Protein AF-A0A800JA80-F1 (afdb_monomer)

Radius of gyration: 41.08 Å; Cα contacts (8 Å, |Δi|>4): 68; chains: 1; bounding box: 81×47×140 Å

Secondary structure (DSSP, 8-state):
--TT--HHHHHHHHHHHHHHHHHHHHHHHHHHT-S--SGGG-HHHHHHHHHHHHHHHHHHHHHHHHHHHHHHHHHHHHHHHHHHHHHHHHHHHHHHHT-TTT--HHHHHHHHHHHHHHHHHHHHHHHH-EETTEESSSSTTS------STT-------TT-PPPPTT-------S--PPP-PPPSS---HHHHHT----------

Mean predicted aligned error: 16.44 Å

Structure (mmCIF, N/CA/C/O backbone):
data_AF-A0A800JA80-F1
#
_entry.id   AF-A0A800JA80-F1
#
loop_
_atom_site.group_PDB
_atom_site.id
_atom_site.type_symbol
_atom_site.label_atom_id
_atom_site.label_alt_id
_atom_site.label_comp_id
_atom_site.label_asym_id
_atom_site.label_entity_id
_atom_site.label_seq_id
_atom_site.pdbx_PDB_ins_code
_atom_site.Cartn_x
_atom_site.Cartn_y
_atom_site.Cartn_z
_atom_site.occupancy
_atom_site.B_iso_or_equiv
_atom_site.auth_seq_id
_atom_site.auth_comp_id
_atom_site.auth_asym_id
_atom_site.auth_atom_id
_atom_site.pdbx_PDB_model_num
ATOM 1 N N . MET A 1 1 ? -50.223 -6.040 71.485 1.00 51.78 1 MET A N 1
ATOM 2 C CA . MET A 1 1 ? -48.919 -6.408 70.883 1.00 51.78 1 MET A CA 1
ATOM 3 C C . MET A 1 1 ? -48.976 -7.856 70.408 1.00 51.78 1 MET A C 1
ATOM 5 O O . MET A 1 1 ? -49.364 -8.709 71.194 1.00 51.78 1 MET A O 1
ATOM 9 N N . ARG A 1 2 ? -48.677 -8.148 69.132 1.00 50.53 2 ARG A N 1
ATOM 10 C CA . ARG A 1 2 ? -48.695 -9.522 68.588 1.00 50.53 2 ARG A CA 1
ATOM 11 C C . ARG A 1 2 ? -47.284 -10.114 68.670 1.00 50.53 2 ARG A C 1
ATOM 13 O O . ARG A 1 2 ? -46.396 -9.669 67.959 1.00 50.53 2 ARG A O 1
ATOM 20 N N . ILE A 1 3 ? -47.103 -11.131 69.511 1.00 61.56 3 ILE A N 1
ATOM 21 C CA . ILE A 1 3 ? -45.815 -11.805 69.788 1.00 61.56 3 ILE A CA 1
ATOM 22 C C . ILE A 1 3 ? -45.312 -12.631 68.580 1.00 61.56 3 ILE A C 1
ATOM 24 O O . ILE A 1 3 ? -44.137 -12.959 68.489 1.00 61.56 3 ILE A O 1
ATOM 28 N N . ARG A 1 4 ? -46.183 -12.933 67.606 1.00 70.19 4 ARG A N 1
ATOM 29 C CA . ARG A 1 4 ? -45.869 -13.816 66.467 1.00 70.19 4 ARG A CA 1
ATOM 30 C C . ARG A 1 4 ? -45.180 -13.138 65.277 1.00 70.19 4 ARG A C 1
ATOM 32 O O . ARG A 1 4 ? -44.642 -13.841 64.434 1.00 70.19 4 ARG A O 1
ATOM 39 N N . SER A 1 5 ? -45.203 -11.807 65.173 1.00 78.19 5 SER A N 1
ATOM 40 C CA . SER A 1 5 ? -44.507 -11.098 64.091 1.00 78.19 5 SER A CA 1
ATOM 41 C C . SER A 1 5 ? -43.842 -9.836 64.617 1.00 78.19 5 SER A C 1
ATOM 43 O O . SER A 1 5 ? -44.520 -8.901 65.049 1.00 78.19 5 SER A O 1
ATOM 45 N N . ASN A 1 6 ? -42.518 -9.789 64.536 1.00 83.81 6 ASN A N 1
ATOM 46 C CA . ASN A 1 6 ? -41.754 -8.605 64.884 1.00 83.81 6 ASN A CA 1
ATOM 47 C C . ASN A 1 6 ? -41.603 -7.705 63.644 1.00 83.81 6 ASN A C 1
ATOM 49 O O . ASN A 1 6 ? -40.686 -7.871 62.841 1.00 83.81 6 ASN A O 1
ATOM 53 N N . ALA A 1 7 ? -42.539 -6.770 63.467 1.00 85.19 7 ALA A N 1
ATOM 54 C CA . ALA A 1 7 ? -42.565 -5.880 62.307 1.00 85.19 7 ALA A CA 1
ATOM 55 C C . ALA A 1 7 ? -41.354 -4.929 62.246 1.00 85.19 7 ALA A C 1
ATOM 57 O O . ALA A 1 7 ? -40.872 -4.638 61.152 1.00 85.19 7 ALA A O 1
ATOM 58 N N . THR A 1 8 ? -40.822 -4.484 63.392 1.00 87.50 8 THR A N 1
ATOM 59 C CA . THR A 1 8 ? -39.608 -3.654 63.441 1.00 87.50 8 THR A CA 1
ATOM 60 C C . THR A 1 8 ? -38.379 -4.449 63.018 1.00 87.50 8 THR A C 1
ATOM 62 O O . THR A 1 8 ? -37.618 -3.962 62.190 1.00 87.50 8 THR A O 1
ATOM 65 N N . SER A 1 9 ? -38.232 -5.696 63.479 1.00 88.00 9 SER A N 1
ATOM 66 C CA . SER A 1 9 ? -37.154 -6.590 63.026 1.00 88.00 9 SER A CA 1
ATOM 67 C C . SER A 1 9 ? -37.254 -6.942 61.538 1.00 88.00 9 SER A C 1
ATOM 69 O O . SER A 1 9 ? -36.236 -7.057 60.862 1.00 88.00 9 SER A O 1
ATOM 71 N N . LEU A 1 10 ? -38.467 -7.103 61.002 1.00 89.88 10 LEU A N 1
ATOM 72 C CA . LEU A 1 10 ?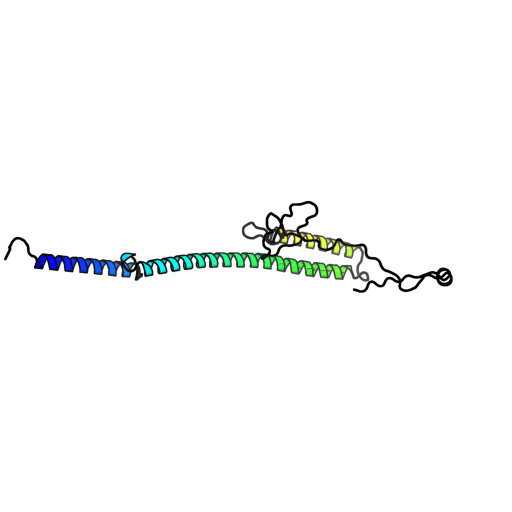 -38.653 -7.353 59.573 1.00 89.88 10 LEU A CA 1
ATOM 73 C C . LEU A 1 10 ? -38.298 -6.112 58.737 1.00 89.88 10 LEU A C 1
ATOM 75 O O . LEU A 1 10 ? -37.751 -6.235 57.643 1.00 89.88 10 LEU A O 1
ATOM 79 N N . ASN A 1 11 ? -38.582 -4.914 59.253 1.00 91.50 11 ASN A N 1
ATOM 80 C CA . ASN A 1 11 ? -38.212 -3.665 58.598 1.00 91.50 11 ASN A CA 1
ATOM 81 C C . ASN A 1 11 ? -36.691 -3.440 58.614 1.00 91.50 11 ASN A C 1
ATOM 83 O O . ASN A 1 11 ? -36.102 -3.132 57.578 1.00 91.50 11 ASN A O 1
ATOM 87 N N . THR A 1 12 ? -36.028 -3.671 59.753 1.00 92.00 12 THR A N 1
ATOM 88 C CA . THR A 1 12 ? -34.561 -3.580 59.835 1.00 92.00 12 THR A CA 1
ATOM 89 C C . THR A 1 12 ? -33.879 -4.593 58.918 1.00 92.00 12 THR A C 1
ATOM 91 O O . THR A 1 12 ? -32.906 -4.236 58.256 1.00 92.00 12 THR A O 1
ATOM 94 N N . LEU A 1 13 ? -34.424 -5.810 58.789 1.00 93.12 13 LEU A N 1
ATOM 95 C CA . LEU A 1 13 ? -33.932 -6.808 57.835 1.00 93.12 13 LEU A CA 1
ATOM 96 C C . LEU A 1 13 ? -34.035 -6.321 56.381 1.00 93.12 13 LEU A C 1
ATOM 98 O O . LEU A 1 13 ? -33.064 -6.432 55.639 1.00 93.12 13 LEU A O 1
ATOM 102 N N . ARG A 1 14 ? -35.166 -5.725 55.972 1.00 93.19 14 ARG A N 1
ATOM 103 C CA . ARG A 1 14 ? -35.319 -5.149 54.619 1.00 93.19 14 ARG A CA 1
ATOM 104 C C . ARG A 1 14 ? -34.324 -4.018 54.354 1.00 93.19 14 ARG A C 1
ATOM 106 O O . ARG A 1 14 ? -33.739 -3.964 53.275 1.00 93.19 14 ARG A O 1
ATOM 113 N N . HIS A 1 15 ? -34.114 -3.125 55.323 1.00 93.31 15 HIS A N 1
ATOM 114 C CA . HIS A 1 15 ? -33.127 -2.049 55.196 1.00 93.31 15 HIS A CA 1
ATOM 115 C C . HIS A 1 15 ? -31.694 -2.589 55.102 1.00 93.31 15 HIS A C 1
ATOM 117 O O . HIS A 1 15 ? -30.916 -2.110 54.278 1.00 93.31 15 HIS A O 1
ATOM 123 N N . SER A 1 16 ? -31.357 -3.609 55.897 1.00 95.12 16 SER A N 1
ATOM 124 C CA . SER A 1 16 ? -30.058 -4.283 55.836 1.00 95.12 16 SER A CA 1
ATOM 125 C C . SER A 1 16 ? -29.831 -4.957 54.480 1.00 95.12 16 SER A C 1
ATOM 127 O O . SER A 1 16 ? -28.773 -4.770 53.881 1.00 95.12 16 SER A O 1
ATOM 129 N N . ASP A 1 17 ? -30.839 -5.651 53.945 1.00 95.62 17 ASP A N 1
ATOM 130 C CA . ASP A 1 17 ? -30.755 -6.304 52.635 1.00 95.62 17 ASP A CA 1
ATOM 131 C C . ASP A 1 17 ? -30.582 -5.285 51.491 1.00 95.62 17 ASP A C 1
ATOM 133 O O . ASP A 1 17 ? -29.759 -5.475 50.595 1.00 95.62 17 ASP A O 1
ATOM 137 N N . ASN A 1 18 ? -31.277 -4.143 51.554 1.00 93.56 18 ASN A N 1
ATOM 138 C CA . ASN A 1 18 ? -31.083 -3.041 50.605 1.00 93.56 18 ASN A CA 1
ATOM 139 C C . ASN A 1 18 ? -29.673 -2.432 50.697 1.00 93.56 18 ASN A C 1
ATOM 141 O O . ASN A 1 18 ? -29.034 -2.205 49.669 1.00 93.56 18 ASN A O 1
ATOM 145 N N . ASN A 1 19 ? -29.147 -2.223 51.909 1.00 94.31 19 ASN A N 1
ATOM 146 C CA . ASN A 1 19 ? -27.774 -1.749 52.096 1.00 94.31 19 ASN A CA 1
ATOM 147 C C . ASN A 1 19 ? -26.747 -2.746 51.549 1.00 94.31 19 ASN A C 1
ATOM 149 O O . ASN A 1 19 ? -25.806 -2.345 50.866 1.00 94.31 19 ASN A O 1
ATOM 153 N N . LEU A 1 20 ? -26.945 -4.044 51.786 1.00 94.38 20 LEU A N 1
ATOM 154 C CA . LEU A 1 20 ? -26.063 -5.087 51.273 1.00 94.38 20 LEU A CA 1
ATOM 155 C C . LEU A 1 20 ? -26.059 -5.124 49.737 1.00 94.38 20 LEU A C 1
ATOM 157 O O . LEU A 1 20 ? -24.996 -5.276 49.132 1.00 94.38 20 LEU A O 1
ATOM 161 N N . LYS A 1 21 ? -27.218 -4.935 49.092 1.00 91.31 21 LYS A N 1
ATOM 162 C CA . LYS A 1 21 ? -27.318 -4.805 47.625 1.00 91.31 21 LYS A CA 1
ATOM 163 C C . LYS A 1 21 ? -26.545 -3.590 47.105 1.00 91.31 21 LYS A C 1
ATOM 165 O O . LYS A 1 21 ? -25.797 -3.726 46.138 1.00 91.31 21 LYS A O 1
ATOM 170 N N . ASN A 1 22 ? -26.657 -2.442 47.773 1.00 89.19 22 ASN A N 1
ATOM 171 C CA . ASN A 1 22 ? -25.926 -1.229 47.399 1.00 89.19 22 ASN A CA 1
ATOM 172 C C . ASN A 1 22 ? -24.407 -1.406 47.540 1.00 89.19 22 ASN A C 1
ATOM 174 O O . ASN A 1 22 ? -23.662 -1.063 46.625 1.00 89.19 22 ASN A O 1
ATOM 178 N N . VAL A 1 23 ? -23.941 -2.003 48.644 1.00 92.81 23 VAL A N 1
ATOM 179 C CA . VAL A 1 23 ? -22.514 -2.303 48.858 1.00 92.81 23 VAL A CA 1
ATOM 180 C C . VAL A 1 23 ? -21.985 -3.247 47.779 1.00 92.81 23 VAL A C 1
ATOM 182 O O . VAL A 1 23 ? -20.935 -2.981 47.198 1.00 92.81 23 VAL A O 1
ATOM 185 N N . ARG A 1 24 ? -22.727 -4.312 47.450 1.00 91.00 24 ARG A N 1
ATOM 186 C CA . ARG A 1 24 ? -22.357 -5.239 46.367 1.00 91.00 24 ARG A CA 1
ATOM 187 C C . ARG A 1 24 ? -22.247 -4.532 45.014 1.00 91.00 24 ARG A C 1
ATOM 189 O O . ARG A 1 24 ? -21.272 -4.758 44.305 1.00 91.00 24 ARG A O 1
ATOM 196 N N . SER A 1 25 ? -23.187 -3.642 44.682 1.00 87.62 25 SER A N 1
ATOM 197 C CA . SER A 1 25 ? -23.128 -2.835 43.452 1.00 87.62 25 SER A CA 1
ATOM 198 C C . SER A 1 25 ? -21.892 -1.927 43.419 1.00 87.62 25 SER A C 1
ATOM 200 O O . SER A 1 25 ? -21.182 -1.887 42.414 1.00 87.62 25 SER A O 1
ATOM 202 N N . SER A 1 26 ? -21.577 -1.248 44.526 1.00 89.00 26 SER A N 1
ATOM 203 C CA . SER A 1 26 ? -20.381 -0.401 44.629 1.00 89.00 26 SER A CA 1
ATOM 204 C C . SER A 1 26 ? -19.086 -1.200 44.478 1.00 89.00 26 SER A C 1
ATOM 206 O O . SER A 1 26 ? -18.190 -0.766 43.760 1.00 89.00 26 SER A O 1
ATOM 208 N N . ILE A 1 27 ? -19.000 -2.390 45.084 1.00 91.94 27 ILE A N 1
ATOM 209 C CA . ILE A 1 27 ? -17.852 -3.295 44.913 1.00 91.94 27 ILE A CA 1
ATOM 210 C C . ILE A 1 27 ? -17.731 -3.737 43.450 1.00 91.94 27 ILE A C 1
ATOM 212 O O . ILE A 1 27 ? -16.637 -3.729 42.896 1.00 91.94 27 ILE A O 1
ATOM 216 N N . GLN A 1 28 ? -18.843 -4.062 42.790 1.00 88.25 28 GLN A N 1
ATOM 217 C CA . GLN A 1 28 ? -18.852 -4.458 41.381 1.00 88.25 28 GLN A CA 1
ATOM 218 C C . GLN A 1 28 ? -18.385 -3.317 40.451 1.00 88.25 28 GLN A C 1
ATOM 220 O O . GLN A 1 28 ? -17.624 -3.542 39.506 1.00 88.25 28 GLN A O 1
ATOM 225 N N . LYS A 1 29 ? -18.799 -2.075 40.723 1.00 88.75 29 LYS A N 1
ATOM 226 C CA . LYS A 1 29 ? -18.344 -0.881 39.987 1.00 88.75 29 LYS A CA 1
ATOM 227 C C . LYS A 1 29 ? -16.865 -0.593 40.237 1.00 88.75 29 LYS A C 1
ATOM 229 O O . LYS A 1 29 ? -16.134 -0.347 39.285 1.00 88.75 29 LYS A O 1
ATOM 234 N N . LEU A 1 30 ? -16.405 -0.715 41.483 1.00 90.50 30 LEU A N 1
ATOM 235 C CA . LEU A 1 30 ? -14.993 -0.554 41.834 1.00 90.50 30 LEU A CA 1
ATOM 236 C C . LEU A 1 30 ? -14.118 -1.620 41.158 1.00 90.50 30 LEU A C 1
ATOM 238 O O . LEU A 1 30 ? -13.101 -1.289 40.563 1.00 90.50 30 LEU A O 1
ATOM 242 N N . SER A 1 31 ? -14.549 -2.883 41.185 1.00 91.88 31 SER A N 1
ATOM 243 C CA . SER A 1 31 ? -13.816 -4.000 40.581 1.00 91.88 31 SER A CA 1
ATOM 244 C C . SER A 1 31 ? -13.780 -3.941 39.054 1.00 91.88 31 SER A C 1
ATOM 246 O O . SER A 1 31 ? -12.825 -4.427 38.459 1.00 91.88 31 SER A O 1
ATOM 248 N N . SER A 1 32 ? -14.813 -3.386 38.415 1.00 87.69 32 SER A N 1
ATOM 249 C CA . SER A 1 32 ? -14.849 -3.216 36.955 1.00 87.69 32 SER A CA 1
ATOM 250 C C . SER A 1 32 ? -14.221 -1.903 36.484 1.00 87.69 32 SER A C 1
ATOM 252 O O . SER A 1 32 ? -13.988 -1.742 35.290 1.00 87.69 32 SER A O 1
ATOM 254 N N . GLY A 1 33 ? -14.001 -0.941 37.386 1.00 88.56 33 GLY A N 1
ATOM 255 C CA . GLY A 1 33 ? -13.572 0.418 37.044 1.00 88.56 33 GLY A CA 1
ATOM 256 C C . GLY A 1 33 ? -14.603 1.214 36.233 1.00 88.56 33 GLY A C 1
ATOM 257 O O . GLY A 1 33 ? -14.301 2.307 35.759 1.00 88.56 33 GLY A O 1
ATOM 258 N N . THR A 1 34 ? -15.821 0.692 36.053 1.00 83.38 34 THR A N 1
ATOM 259 C CA . THR A 1 34 ? -16.862 1.318 35.230 1.00 83.38 34 THR A CA 1
ATOM 260 C C . THR A 1 34 ? -18.025 1.788 36.091 1.00 83.38 34 THR A C 1
ATOM 262 O O . THR A 1 34 ? -18.518 1.078 36.967 1.00 83.38 34 THR A O 1
ATOM 265 N N . LYS A 1 35 ? -18.488 3.015 35.836 1.00 80.44 35 LYS A N 1
ATOM 266 C CA . LYS A 1 35 ? -19.617 3.612 36.565 1.00 80.44 35 LYS A CA 1
ATOM 267 C C . LYS A 1 35 ? -20.955 2.931 36.238 1.00 80.44 35 LYS A C 1
ATOM 269 O O . LYS A 1 35 ? -21.838 2.898 37.092 1.00 80.44 35 LYS A O 1
ATOM 274 N N . ILE A 1 36 ? -21.098 2.410 35.017 1.00 79.44 36 ILE A N 1
ATOM 275 C CA . ILE A 1 36 ? -22.314 1.780 34.489 1.00 79.44 36 ILE A CA 1
ATOM 276 C C . ILE A 1 36 ? -21.960 0.337 34.135 1.00 79.44 36 ILE A C 1
ATOM 278 O O . ILE A 1 36 ? -21.192 0.112 33.203 1.00 79.44 36 ILE A O 1
ATOM 282 N N . ASN A 1 37 ? -22.502 -0.621 34.887 1.00 73.75 37 ASN A N 1
ATOM 283 C CA . ASN A 1 37 ? -22.238 -2.050 34.674 1.00 73.75 37 ASN A CA 1
ATOM 284 C C . ASN A 1 37 ? -23.522 -2.813 34.300 1.00 73.75 37 ASN A C 1
ATOM 286 O O . ASN A 1 37 ? -23.482 -3.782 33.551 1.00 73.75 37 ASN A O 1
ATOM 290 N N . SER A 1 38 ? -24.686 -2.343 34.757 1.00 75.94 38 SER A N 1
ATOM 291 C CA . SER A 1 38 ? -25.981 -2.949 34.439 1.00 75.94 38 SER A CA 1
ATOM 292 C C . SER A 1 38 ? -26.895 -1.984 33.687 1.00 75.94 38 SER A C 1
ATOM 294 O O . SER A 1 38 ? -26.882 -0.779 33.938 1.00 75.94 38 SER A O 1
ATOM 296 N N . ALA A 1 39 ? -27.769 -2.520 32.829 1.00 71.38 39 ALA A N 1
ATOM 297 C CA . ALA A 1 39 ? -28.865 -1.764 32.217 1.00 71.38 39 ALA A CA 1
ATOM 298 C C . ALA A 1 39 ? -29.805 -1.135 33.265 1.00 71.38 39 ALA A C 1
ATOM 300 O O . ALA A 1 39 ? -30.472 -0.146 32.971 1.00 71.38 39 ALA A O 1
ATOM 301 N N . ALA A 1 40 ? -29.814 -1.664 34.495 1.00 74.62 40 ALA A N 1
ATOM 302 C CA . ALA A 1 40 ? -30.559 -1.110 35.623 1.00 74.62 40 ALA A CA 1
ATOM 303 C C . ALA A 1 40 ? -29.966 0.202 36.180 1.00 74.62 40 ALA A C 1
ATOM 305 O O . ALA A 1 40 ? -30.698 0.966 36.799 1.00 74.62 40 ALA A O 1
ATOM 306 N N . ASP A 1 41 ? -28.674 0.488 35.955 1.00 74.56 41 ASP A N 1
ATOM 307 C CA . ASP A 1 41 ? -28.025 1.730 36.416 1.00 74.56 41 ASP A CA 1
ATOM 308 C C . ASP A 1 41 ? -28.385 2.946 35.534 1.00 74.56 41 ASP A C 1
ATOM 310 O O . ASP A 1 41 ? -28.226 4.090 35.957 1.00 74.56 41 ASP A O 1
ATOM 314 N N . GLY A 1 42 ? -28.851 2.709 34.301 1.00 78.81 42 GLY A N 1
ATOM 315 C CA . GLY A 1 42 ? -29.189 3.753 33.333 1.00 78.81 42 GLY A CA 1
ATOM 316 C C . GLY A 1 42 ? -29.186 3.224 31.894 1.00 78.81 42 GLY A C 1
ATOM 317 O O . GLY A 1 42 ? -28.138 3.262 31.246 1.00 78.81 42 GLY A O 1
ATOM 318 N N . PRO A 1 43 ? -30.329 2.762 31.352 1.00 79.88 43 PRO A N 1
ATOM 319 C CA . PRO A 1 43 ? -30.368 2.091 30.051 1.00 79.88 43 PRO A CA 1
ATOM 320 C C . PRO A 1 43 ? -29.929 3.008 28.899 1.00 79.88 43 PRO A C 1
ATOM 322 O O . PRO A 1 43 ? -29.177 2.577 28.030 1.00 79.88 43 PRO A O 1
ATOM 325 N N . ALA A 1 44 ? -30.299 4.293 28.925 1.00 84.25 44 ALA A N 1
ATOM 326 C CA . ALA A 1 44 ? -29.876 5.262 27.908 1.00 84.25 44 ALA A CA 1
ATOM 327 C C . ALA A 1 44 ? -28.353 5.504 27.916 1.00 84.25 44 ALA A C 1
ATOM 329 O O . ALA A 1 44 ? -27.720 5.542 26.861 1.00 84.25 44 ALA A O 1
ATOM 330 N N . SER A 1 45 ? -27.749 5.626 29.102 1.00 85.25 45 SER A N 1
ATOM 331 C CA . SER A 1 45 ? -26.304 5.836 29.247 1.00 85.25 45 SER A CA 1
ATOM 332 C C . SER A 1 45 ? -25.497 4.582 28.901 1.00 85.25 45 SER A C 1
ATOM 334 O O . SER A 1 45 ? -24.404 4.700 28.345 1.00 85.25 45 SER A O 1
ATOM 336 N N . LEU A 1 46 ? -26.041 3.388 29.167 1.00 86.31 46 LEU A N 1
ATOM 337 C CA . LEU A 1 46 ? -25.459 2.129 28.703 1.00 86.31 46 LEU A CA 1
ATOM 338 C C . LEU A 1 46 ? -25.489 2.037 27.171 1.00 86.31 46 LEU A C 1
ATOM 340 O O . LEU A 1 46 ? -24.451 1.788 26.568 1.00 86.31 46 LEU A O 1
ATOM 344 N 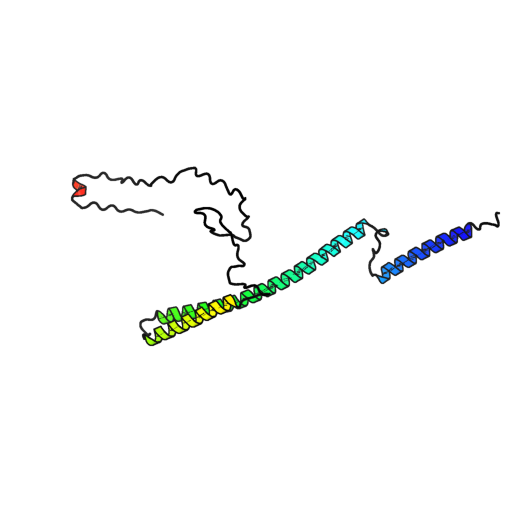N . ILE A 1 47 ? -26.630 2.319 26.532 1.00 87.44 47 ILE A N 1
ATOM 345 C CA . ILE A 1 47 ? -26.759 2.298 25.063 1.00 87.44 47 ILE A CA 1
ATOM 346 C C . ILE A 1 47 ? -25.775 3.276 24.406 1.00 87.44 47 ILE A C 1
ATOM 348 O O . ILE A 1 47 ? -25.089 2.912 23.452 1.00 87.44 47 ILE A O 1
ATOM 352 N N . ALA A 1 48 ? -25.667 4.503 24.926 1.00 86.88 48 ALA A N 1
ATOM 353 C CA . ALA A 1 48 ? -24.702 5.480 24.424 1.00 86.88 48 ALA A CA 1
ATOM 354 C C . ALA A 1 48 ? -23.252 4.984 24.576 1.00 86.88 48 ALA A C 1
ATOM 356 O O . ALA A 1 48 ? -22.462 5.102 23.640 1.00 86.88 48 ALA A O 1
ATOM 357 N N . SER A 1 49 ? -22.914 4.383 25.722 1.00 88.38 49 SER A N 1
ATOM 358 C CA . SER A 1 49 ? -21.574 3.839 25.980 1.00 88.38 49 SER A CA 1
ATOM 359 C C . SER A 1 49 ? -21.236 2.672 25.049 1.00 88.38 49 SER A C 1
ATOM 361 O O . SER A 1 49 ? -20.135 2.632 24.510 1.00 88.38 49 SER A O 1
ATOM 363 N N . GLU A 1 50 ? -22.175 1.759 24.797 1.00 89.19 50 GLU A N 1
ATOM 364 C CA . GLU A 1 50 ? -21.972 0.648 23.859 1.00 89.19 50 GLU A CA 1
ATOM 365 C C . GLU A 1 50 ? -21.873 1.126 22.407 1.00 89.19 50 GLU A C 1
ATOM 367 O O . GLU A 1 50 ? -21.026 0.644 21.654 1.00 89.19 50 GLU A O 1
ATOM 372 N N . ARG A 1 51 ? -22.645 2.150 22.018 1.00 91.44 51 ARG A N 1
ATOM 373 C CA . ARG A 1 51 ? -22.487 2.798 20.707 1.00 91.44 51 ARG A CA 1
ATOM 374 C C . ARG A 1 51 ? -21.088 3.397 20.550 1.00 91.44 51 ARG A C 1
ATOM 376 O O . ARG A 1 51 ? -20.463 3.200 19.511 1.00 91.44 51 ARG A O 1
ATOM 383 N N . LEU A 1 52 ? -20.583 4.090 21.572 1.00 93.38 52 LEU A N 1
ATOM 384 C CA . LEU A 1 52 ? -19.223 4.638 21.567 1.00 93.38 52 LEU A CA 1
ATOM 385 C C . LEU A 1 52 ? -18.161 3.532 21.556 1.00 93.38 52 LEU A C 1
ATOM 387 O O . LEU A 1 52 ? -17.194 3.646 20.810 1.00 93.38 52 LEU A O 1
ATOM 391 N N . ARG A 1 53 ? -18.337 2.434 22.306 1.00 91.38 53 ARG A N 1
ATOM 392 C CA . ARG A 1 53 ? -17.434 1.270 22.225 1.00 91.38 53 ARG A CA 1
ATOM 393 C C . ARG A 1 53 ? -17.400 0.680 20.819 1.00 91.38 53 ARG A C 1
ATOM 395 O O . ARG A 1 53 ? -16.314 0.406 20.317 1.00 91.38 53 ARG A O 1
ATOM 402 N N . GLY A 1 54 ? -18.559 0.535 20.176 1.00 94.00 54 GLY A N 1
ATOM 403 C CA . GLY A 1 54 ? -18.660 0.085 18.788 1.00 94.00 54 GLY A CA 1
ATOM 404 C C . GLY A 1 54 ? -17.933 1.023 17.823 1.00 94.00 54 GLY A C 1
ATOM 405 O O . GLY A 1 54 ? -17.159 0.565 16.987 1.00 94.00 54 GLY A O 1
ATOM 406 N N . GLN A 1 55 ? -18.101 2.339 17.988 1.00 94.19 55 GLN A N 1
ATOM 407 C CA . GLN A 1 55 ? -17.365 3.335 17.203 1.00 94.19 55 GLN A CA 1
ATOM 408 C C . GLN A 1 55 ? -15.853 3.255 17.434 1.00 94.19 55 GLN A C 1
ATOM 410 O O . GLN A 1 55 ? -15.100 3.266 16.469 1.00 94.19 55 GLN A O 1
ATOM 415 N N . ILE A 1 56 ? -15.395 3.120 18.681 1.00 94.06 56 ILE A N 1
ATOM 416 C CA . ILE A 1 56 ? -13.968 2.972 19.006 1.00 94.06 56 ILE A CA 1
ATOM 417 C C . ILE A 1 56 ? -13.398 1.700 18.371 1.00 94.06 56 ILE A C 1
ATOM 419 O O . ILE A 1 56 ? -12.303 1.736 17.815 1.00 94.06 56 ILE A O 1
ATOM 423 N N . ALA A 1 57 ? -14.125 0.582 18.427 1.00 94.69 57 ALA A N 1
ATOM 424 C CA . ALA A 1 57 ? -13.711 -0.657 17.774 1.00 94.69 57 ALA A CA 1
ATOM 425 C C . ALA A 1 57 ? -13.613 -0.481 16.249 1.00 94.69 57 ALA A C 1
ATOM 427 O O . ALA A 1 57 ? -12.606 -0.863 15.655 1.00 94.69 57 ALA A O 1
ATOM 428 N N . GLY A 1 58 ? -14.603 0.176 15.634 1.00 95.44 58 GLY A N 1
ATOM 429 C CA . GLY A 1 58 ? -14.580 0.512 14.210 1.00 95.44 58 GLY A CA 1
ATOM 430 C C . GLY A 1 58 ? -13.409 1.423 13.830 1.00 95.44 58 GLY A C 1
ATOM 431 O O . GLY A 1 58 ? -12.703 1.142 12.867 1.00 95.44 58 GLY A O 1
ATOM 432 N N . LEU A 1 59 ? -13.144 2.469 14.618 1.00 95.50 59 LEU A N 1
ATOM 433 C CA . LEU A 1 59 ? -12.023 3.387 14.401 1.00 95.50 59 LEU A CA 1
ATOM 434 C C . LEU A 1 59 ? -10.667 2.696 14.556 1.00 95.50 59 LEU A C 1
ATOM 436 O O . LEU A 1 59 ? -9.765 2.966 13.774 1.00 95.50 59 LEU A O 1
ATOM 440 N N . ARG A 1 60 ? -10.515 1.782 15.521 1.00 95.69 60 ARG A N 1
ATOM 441 C CA . ARG A 1 60 ? -9.288 0.981 15.670 1.00 95.69 60 ARG A CA 1
ATOM 442 C C . ARG A 1 60 ? -9.036 0.100 14.452 1.00 95.69 60 ARG A C 1
ATOM 444 O O . ARG A 1 60 ? -7.904 0.031 13.985 1.00 95.69 60 ARG A O 1
ATOM 451 N N . GLN A 1 61 ? -10.083 -0.523 13.911 1.00 93.12 61 GLN A N 1
ATOM 452 C CA . GLN A 1 61 ? -9.958 -1.292 12.676 1.00 93.12 61 GLN A CA 1
ATOM 453 C C . GLN A 1 61 ? -9.619 -0.387 11.488 1.00 93.12 61 GLN A C 1
ATOM 455 O O . GLN A 1 61 ? -8.732 -0.715 10.708 1.00 93.12 61 GLN A O 1
ATOM 460 N N . ALA A 1 62 ? -10.276 0.769 11.366 1.00 92.88 62 ALA A N 1
ATOM 461 C CA . ALA A 1 62 ? -9.968 1.744 10.324 1.00 92.88 62 ALA A CA 1
ATOM 462 C C . ALA A 1 62 ? -8.516 2.234 10.421 1.00 92.88 62 ALA A C 1
ATOM 464 O O . ALA A 1 62 ? -7.845 2.363 9.404 1.00 92.88 62 ALA A O 1
ATOM 465 N N . TYR A 1 63 ? -8.010 2.462 11.631 1.00 94.50 63 TYR A N 1
ATOM 466 C CA . TYR A 1 63 ? -6.620 2.833 11.867 1.00 94.50 63 TYR A CA 1
ATOM 467 C C . TYR A 1 63 ? -5.655 1.739 11.384 1.00 94.50 63 TYR A C 1
ATOM 469 O O . TYR A 1 63 ? -4.790 2.022 10.563 1.00 94.50 63 TYR A O 1
ATOM 477 N N . SER A 1 64 ? -5.873 0.478 11.776 1.00 94.12 64 SER A N 1
ATOM 478 C CA . SER A 1 64 ? -5.061 -0.651 11.290 1.00 94.12 64 SER A CA 1
ATOM 479 C C . SER A 1 64 ? -5.145 -0.827 9.764 1.00 94.12 64 SER A C 1
ATOM 481 O O . SER A 1 64 ? -4.141 -1.099 9.108 1.00 94.12 64 SER A O 1
ATOM 483 N N . ASN A 1 65 ? -6.320 -0.604 9.166 1.00 87.62 65 ASN A N 1
ATOM 484 C CA . ASN A 1 65 ? -6.481 -0.622 7.712 1.00 87.62 65 ASN A CA 1
ATOM 485 C C . ASN A 1 65 ? -5.671 0.498 7.032 1.00 87.62 65 ASN A C 1
ATOM 487 O O . ASN A 1 65 ? -5.081 0.261 5.981 1.00 87.62 65 ASN A O 1
ATOM 491 N N . ASN A 1 66 ? -5.615 1.696 7.625 1.00 94.12 66 ASN A N 1
ATOM 492 C CA . ASN A 1 66 ? -4.800 2.802 7.115 1.00 94.12 66 ASN A CA 1
ATOM 493 C C . ASN A 1 66 ? -3.299 2.516 7.243 1.00 94.12 66 ASN A C 1
ATOM 495 O O . ASN A 1 66 ? -2.560 2.812 6.312 1.00 94.12 66 ASN A O 1
ATOM 499 N N . GLU A 1 67 ? -2.841 1.905 8.339 1.00 94.25 67 GLU A N 1
ATOM 500 C CA . GLU A 1 67 ? -1.438 1.482 8.474 1.00 94.25 67 GLU A CA 1
ATOM 501 C C . GLU A 1 67 ? -1.042 0.495 7.367 1.00 94.25 67 GLU A C 1
ATOM 503 O O . GLU A 1 67 ? -0.002 0.661 6.729 1.00 94.25 67 GLU A O 1
ATOM 508 N N . ASN A 1 68 ? -1.908 -0.476 7.060 1.00 93.06 68 ASN A N 1
ATOM 509 C CA . ASN A 1 68 ? -1.687 -1.396 5.943 1.00 93.06 68 ASN A CA 1
ATOM 510 C C . ASN A 1 68 ? -1.677 -0.673 4.587 1.00 93.06 68 ASN A C 1
ATOM 512 O O . ASN A 1 68 ? -0.856 -0.995 3.730 1.00 93.06 68 ASN A O 1
ATOM 516 N N . ALA A 1 69 ? -2.557 0.313 4.389 1.00 90.19 69 ALA A N 1
ATOM 517 C CA . ALA A 1 69 ? -2.567 1.122 3.174 1.00 90.19 69 ALA A CA 1
ATOM 518 C C . ALA A 1 69 ? -1.269 1.933 3.025 1.00 90.19 69 ALA A C 1
ATOM 520 O O . ALA A 1 69 ? -0.704 1.981 1.937 1.00 90.19 69 ALA A O 1
ATOM 521 N N . ILE A 1 70 ? -0.751 2.511 4.113 1.00 93.88 70 ILE A N 1
ATOM 522 C CA . ILE A 1 70 ? 0.536 3.221 4.118 1.00 93.88 70 ILE A CA 1
ATOM 523 C C . ILE A 1 70 ? 1.676 2.270 3.742 1.00 93.88 70 ILE A C 1
ATOM 525 O O . ILE A 1 70 ? 2.480 2.608 2.878 1.00 93.88 70 ILE A O 1
ATOM 529 N N . ALA A 1 71 ? 1.728 1.073 4.331 1.00 95.06 71 ALA A N 1
ATOM 530 C CA . ALA A 1 71 ? 2.749 0.077 4.000 1.00 95.06 71 ALA A CA 1
ATOM 531 C C . ALA A 1 71 ? 2.691 -0.348 2.518 1.00 95.06 71 ALA A C 1
ATOM 533 O O . ALA A 1 71 ? 3.724 -0.479 1.854 1.00 95.06 71 ALA A O 1
ATOM 534 N N . MET A 1 72 ? 1.480 -0.503 1.975 1.00 93.12 72 MET A N 1
ATOM 535 C CA . MET A 1 72 ? 1.268 -0.757 0.550 1.00 93.12 72 MET A CA 1
ATOM 536 C C . MET A 1 72 ? 1.797 0.400 -0.310 1.00 93.12 72 MET A C 1
ATOM 538 O O . MET A 1 72 ? 2.542 0.162 -1.259 1.00 93.12 72 MET A O 1
ATOM 542 N N . PHE A 1 73 ? 1.468 1.650 0.036 1.00 91.88 73 PHE A N 1
ATOM 543 C CA . PHE A 1 73 ? 1.945 2.826 -0.696 1.00 91.88 73 PHE A CA 1
ATOM 544 C C . PHE A 1 73 ? 3.463 2.975 -0.644 1.00 91.88 73 PHE A C 1
ATOM 546 O O . PHE A 1 73 ? 4.061 3.253 -1.674 1.00 91.88 73 PHE A O 1
ATOM 553 N N . GLN A 1 74 ? 4.098 2.725 0.500 1.00 94.06 74 GLN A N 1
ATOM 554 C CA . GLN A 1 74 ? 5.560 2.753 0.623 1.00 94.06 74 GLN A CA 1
ATOM 555 C C . GLN A 1 74 ? 6.232 1.698 -0.260 1.00 94.06 74 GLN A C 1
ATOM 557 O O . GLN A 1 74 ? 7.269 1.958 -0.869 1.00 94.06 74 GLN A O 1
ATOM 562 N N . THR A 1 75 ? 5.628 0.512 -0.368 1.00 93.75 75 THR A N 1
ATOM 563 C CA . THR A 1 75 ? 6.118 -0.548 -1.260 1.00 93.75 75 THR A CA 1
ATOM 564 C C . THR A 1 75 ? 6.014 -0.115 -2.724 1.00 93.75 75 THR A C 1
ATOM 566 O O . THR A 1 75 ? 6.975 -0.254 -3.483 1.00 93.75 75 THR A O 1
ATOM 569 N N . ALA A 1 76 ? 4.877 0.472 -3.114 1.00 91.94 76 ALA A N 1
ATOM 570 C CA . ALA A 1 76 ? 4.692 1.026 -4.453 1.00 91.94 76 ALA A CA 1
ATOM 571 C C . ALA A 1 76 ? 5.661 2.189 -4.739 1.00 91.94 76 ALA A C 1
ATOM 573 O O . ALA A 1 76 ? 6.263 2.232 -5.808 1.00 91.94 76 ALA A O 1
ATOM 574 N N . GLU A 1 77 ? 5.860 3.101 -3.786 1.00 92.50 77 GLU A N 1
ATOM 575 C CA . GLU A 1 77 ? 6.773 4.242 -3.902 1.00 92.50 77 GLU A CA 1
ATOM 576 C C . GLU A 1 77 ? 8.225 3.788 -4.084 1.00 92.50 77 GLU A C 1
ATOM 578 O O . GLU A 1 77 ? 8.922 4.299 -4.960 1.00 92.50 77 GLU A O 1
ATOM 583 N N . GLY A 1 78 ? 8.672 2.780 -3.330 1.00 94.19 78 GLY A N 1
ATOM 584 C CA . GLY A 1 78 ? 10.002 2.194 -3.501 1.00 94.19 78 GLY A CA 1
ATOM 585 C C . GLY A 1 78 ? 10.210 1.621 -4.906 1.00 94.19 78 GLY A C 1
ATOM 586 O O . GLY A 1 78 ? 11.228 1.892 -5.544 1.00 94.19 78 GLY A O 1
ATOM 587 N N . ALA A 1 79 ? 9.220 0.891 -5.426 1.00 93.81 79 ALA A N 1
ATOM 588 C CA . ALA A 1 79 ? 9.267 0.351 -6.783 1.00 93.81 79 ALA A CA 1
ATOM 589 C C . ALA A 1 79 ? 9.236 1.453 -7.864 1.00 93.81 79 ALA A C 1
ATOM 591 O O . ALA A 1 79 ? 9.964 1.375 -8.859 1.00 93.81 79 ALA A O 1
ATOM 592 N N . LEU A 1 80 ? 8.445 2.512 -7.667 1.00 94.00 80 LEU A N 1
ATOM 593 C CA . LEU A 1 80 ? 8.391 3.664 -8.574 1.00 94.00 80 LEU A CA 1
ATOM 594 C C . LEU A 1 80 ? 9.682 4.491 -8.551 1.00 94.00 80 LEU A C 1
ATOM 596 O O . LEU A 1 80 ? 10.107 4.979 -9.596 1.00 94.00 80 LEU A O 1
ATOM 600 N N . SER A 1 81 ? 10.335 4.612 -7.395 1.00 95.94 81 SER A N 1
ATOM 601 C CA . SER A 1 81 ? 11.640 5.267 -7.272 1.00 95.94 81 SER A CA 1
ATOM 602 C C . SER A 1 81 ? 12.700 4.549 -8.113 1.00 95.94 81 SER A C 1
ATOM 604 O O . SER A 1 81 ? 13.407 5.180 -8.902 1.00 95.94 81 SER A O 1
ATOM 606 N N . GLU A 1 82 ? 12.740 3.214 -8.052 1.00 93.81 82 GLU A N 1
ATOM 607 C CA . GLU A 1 82 ? 13.647 2.428 -8.895 1.00 93.81 82 GLU A CA 1
ATOM 608 C C . GLU A 1 82 ? 13.299 2.548 -10.385 1.00 93.81 82 GLU A C 1
ATOM 610 O O . GLU A 1 82 ? 14.180 2.738 -11.224 1.00 93.81 82 GLU A O 1
ATOM 615 N N . THR A 1 83 ? 12.005 2.543 -10.714 1.00 94.00 83 THR A N 1
ATOM 616 C CA . THR A 1 83 ? 11.525 2.783 -12.083 1.00 94.00 83 THR A CA 1
ATOM 617 C C . THR A 1 83 ? 12.002 4.145 -12.604 1.00 94.00 83 THR A C 1
ATOM 619 O O . THR A 1 83 ? 12.512 4.241 -13.720 1.00 94.00 83 THR A O 1
ATOM 622 N N . SER A 1 84 ? 11.918 5.198 -11.786 1.00 95.88 84 SER A N 1
ATOM 623 C CA . SER A 1 84 ? 12.412 6.536 -12.130 1.00 95.88 84 SER A CA 1
ATOM 624 C C . SER A 1 84 ? 13.923 6.544 -12.386 1.00 95.88 84 SER A C 1
ATOM 626 O O . SER A 1 84 ? 14.380 7.147 -13.359 1.00 95.88 84 SER A O 1
ATOM 628 N N . ASN A 1 85 ? 14.711 5.847 -11.562 1.00 96.00 85 ASN A N 1
ATOM 629 C CA . ASN A 1 85 ? 16.160 5.731 -11.758 1.00 96.00 85 ASN A CA 1
ATOM 630 C C . ASN A 1 85 ? 16.507 5.039 -13.085 1.00 96.00 85 ASN A C 1
ATOM 632 O O . ASN A 1 85 ? 17.399 5.497 -13.805 1.00 96.00 85 ASN A O 1
ATOM 636 N N . ILE A 1 86 ? 15.781 3.975 -13.439 1.00 95.75 86 ILE A N 1
ATOM 637 C CA . ILE A 1 86 ? 15.947 3.275 -14.719 1.00 95.75 86 ILE A CA 1
ATOM 638 C C . ILE A 1 86 ? 15.621 4.201 -15.893 1.00 95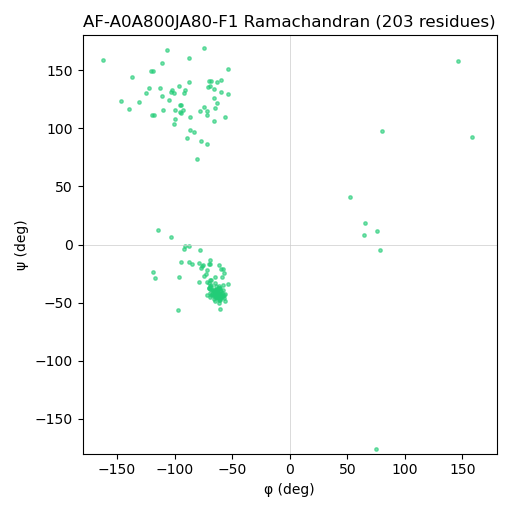.75 86 ILE A C 1
ATOM 640 O O . ILE A 1 86 ? 16.401 4.279 -16.840 1.00 95.75 86 ILE A O 1
ATOM 644 N N . LEU A 1 87 ? 14.520 4.954 -15.823 1.00 94.88 87 LEU A N 1
ATOM 645 C CA . LEU A 1 87 ? 14.139 5.901 -16.876 1.00 94.88 87 LEU A CA 1
ATOM 646 C C . LEU A 1 87 ? 15.187 7.006 -17.075 1.00 94.88 87 LEU A C 1
ATOM 648 O O . LEU A 1 87 ? 15.467 7.398 -18.209 1.00 94.88 87 LEU A O 1
ATOM 652 N N . ILE A 1 88 ? 15.809 7.487 -15.994 1.00 96.19 88 ILE A N 1
ATOM 653 C CA . ILE A 1 88 ? 16.914 8.451 -16.083 1.00 96.19 88 ILE A CA 1
ATOM 654 C C . ILE A 1 88 ? 18.116 7.833 -16.810 1.00 96.19 88 ILE A C 1
ATOM 656 O O . ILE A 1 88 ? 18.685 8.488 -17.685 1.00 96.19 88 ILE A O 1
ATOM 660 N N . ARG A 1 89 ? 18.481 6.579 -16.508 1.00 95.69 89 ARG A N 1
ATOM 661 C CA . ARG A 1 89 ? 19.565 5.869 -17.214 1.00 95.69 89 ARG A CA 1
ATOM 662 C C . ARG A 1 89 ? 19.239 5.644 -18.687 1.00 95.69 89 ARG A C 1
ATOM 664 O O . ARG A 1 89 ? 20.064 5.958 -19.536 1.00 95.69 89 ARG A O 1
ATOM 671 N N . LEU A 1 90 ? 18.023 5.201 -19.004 1.00 94.88 90 LEU A N 1
ATOM 672 C CA . LEU A 1 90 ? 17.560 5.052 -20.388 1.00 94.88 90 LEU A CA 1
ATOM 673 C C . LEU A 1 90 ? 17.665 6.370 -21.162 1.00 94.88 90 LEU A C 1
ATOM 675 O O . LEU A 1 90 ? 18.137 6.389 -22.298 1.00 94.88 90 LEU A O 1
ATOM 679 N N . LYS A 1 91 ? 17.292 7.494 -20.537 1.00 94.69 91 LYS A N 1
ATOM 680 C CA . LYS A 1 91 ? 17.465 8.826 -21.128 1.00 94.69 91 LYS A CA 1
ATOM 681 C C . LYS A 1 91 ? 18.939 9.166 -21.359 1.00 94.69 91 LYS A C 1
ATOM 683 O O . LYS A 1 91 ? 19.264 9.721 -22.405 1.00 94.69 91 LYS A O 1
ATOM 688 N N . GLN A 1 92 ? 19.821 8.861 -20.406 1.00 92.69 92 GLN A N 1
ATOM 689 C CA . GLN A 1 92 ? 21.263 9.084 -20.557 1.00 92.69 92 GLN A CA 1
ATOM 690 C C . GLN A 1 92 ? 21.829 8.284 -21.732 1.00 92.69 92 GLN A C 1
ATOM 692 O O . GLN A 1 92 ? 22.508 8.871 -22.568 1.00 92.69 92 GLN A O 1
ATOM 697 N N . LEU A 1 93 ? 21.485 6.997 -21.844 1.00 91.94 93 LEU A N 1
ATOM 698 C CA . LEU A 1 93 ? 21.888 6.159 -22.975 1.00 91.94 93 LEU A CA 1
ATOM 699 C C . LEU A 1 93 ? 21.311 6.665 -24.298 1.00 91.94 93 LEU A C 1
ATOM 701 O O . LEU A 1 93 ? 22.020 6.706 -25.291 1.00 91.94 93 LEU A O 1
ATOM 705 N N . SER A 1 94 ? 20.061 7.130 -24.311 1.00 90.25 94 SER A N 1
ATOM 706 C CA . SER A 1 94 ? 19.444 7.684 -25.525 1.00 90.25 94 SER A CA 1
ATOM 707 C C . SER A 1 94 ? 20.186 8.929 -26.026 1.00 90.25 94 SER A C 1
ATOM 709 O O . SER A 1 94 ? 20.403 9.089 -27.223 1.00 90.25 94 SER A O 1
ATOM 711 N N . VAL A 1 95 ? 20.597 9.816 -25.112 1.00 91.44 95 VAL A N 1
ATOM 712 C CA . VAL A 1 95 ? 21.409 10.997 -25.450 1.00 91.44 95 VAL A CA 1
ATOM 713 C C . VAL A 1 95 ? 22.826 10.592 -25.851 1.00 91.44 95 VAL A C 1
ATOM 715 O O . VAL A 1 95 ? 23.392 11.206 -26.751 1.00 91.44 95 VAL A O 1
ATOM 718 N N . HIS A 1 96 ? 23.395 9.574 -25.200 1.00 88.81 96 HIS A N 1
ATOM 719 C CA . HIS A 1 96 ? 24.696 9.030 -25.564 1.00 88.81 96 HIS A CA 1
ATOM 720 C C . HIS A 1 96 ? 24.667 8.498 -26.997 1.00 88.81 96 HIS A C 1
ATOM 722 O O . HIS A 1 96 ? 25.412 9.015 -27.819 1.00 88.81 96 HIS A O 1
ATOM 728 N N . ALA A 1 97 ? 23.741 7.593 -27.319 1.00 87.19 97 ALA A N 1
ATOM 729 C CA . ALA A 1 97 ? 23.562 7.006 -28.644 1.00 87.19 97 ALA A CA 1
ATOM 730 C C . ALA A 1 97 ? 23.291 8.054 -29.740 1.00 87.19 97 ALA A C 1
ATOM 732 O O . ALA A 1 97 ? 23.781 7.911 -30.855 1.00 87.19 97 ALA A O 1
ATOM 733 N N . ALA A 1 98 ? 22.577 9.141 -29.420 1.00 87.06 98 ALA A N 1
ATOM 734 C CA . ALA A 1 98 ? 22.313 10.238 -30.356 1.00 87.06 98 ALA A CA 1
ATOM 735 C C . ALA A 1 98 ? 23.558 11.076 -30.725 1.00 87.06 98 ALA A C 1
ATOM 737 O O . ALA A 1 98 ? 23.506 11.858 -31.675 1.00 87.06 98 ALA A O 1
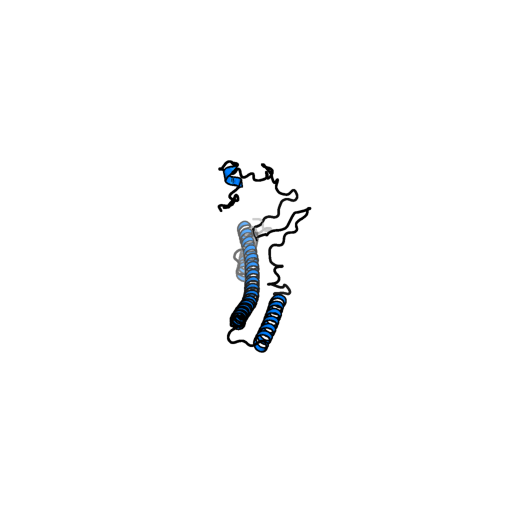ATOM 738 N N . ASN A 1 99 ? 24.680 10.946 -30.004 1.00 84.81 99 ASN A N 1
ATOM 739 C CA . ASN A 1 99 ? 25.939 11.601 -30.369 1.00 84.81 99 ASN A CA 1
ATOM 740 C C . ASN A 1 99 ? 26.684 10.809 -31.460 1.00 84.81 99 ASN A C 1
ATOM 742 O O . ASN A 1 99 ? 27.722 10.195 -31.213 1.00 84.81 99 ASN A O 1
ATOM 746 N N . GLU A 1 100 ? 26.181 10.881 -32.694 1.00 70.75 100 GLU A N 1
ATOM 747 C CA . GLU A 1 100 ? 26.733 10.194 -33.880 1.00 70.75 100 GLU A CA 1
ATOM 748 C C . GLU A 1 100 ? 28.189 10.578 -34.208 1.00 70.75 100 GLU A C 1
ATOM 750 O O . GLU A 1 100 ? 28.894 9.838 -34.883 1.00 70.75 100 GLU A O 1
ATOM 755 N N . ALA A 1 101 ? 28.670 11.728 -33.727 1.00 72.50 101 ALA A N 1
ATOM 756 C CA . ALA A 1 101 ? 30.031 12.194 -33.999 1.00 72.50 101 ALA A CA 1
ATOM 757 C C . ALA A 1 101 ? 31.126 11.450 -33.208 1.00 72.50 101 ALA A C 1
ATOM 759 O O . ALA A 1 101 ? 32.301 11.577 -33.549 1.00 72.50 101 ALA A O 1
ATOM 760 N N . VAL A 1 102 ? 30.764 10.745 -32.130 1.00 74.56 102 VAL A N 1
ATOM 761 C CA . VAL A 1 102 ? 31.719 10.091 -31.212 1.00 74.56 102 VAL A CA 1
ATOM 762 C C . VAL A 1 102 ? 31.523 8.573 -31.156 1.00 74.56 102 VAL A C 1
ATOM 764 O O . VAL A 1 102 ? 32.471 7.865 -30.829 1.00 74.56 102 VAL A O 1
ATOM 767 N N . ASN A 1 103 ? 30.329 8.070 -31.476 1.00 77.69 103 ASN A N 1
ATOM 768 C CA . ASN A 1 103 ? 30.011 6.653 -31.322 1.00 77.69 103 ASN A CA 1
ATOM 769 C C . ASN A 1 103 ? 30.300 5.827 -32.574 1.00 77.69 103 ASN A C 1
ATOM 771 O O . ASN A 1 103 ? 29.841 6.151 -33.667 1.00 77.69 103 ASN A O 1
ATOM 775 N N . ASP A 1 104 ? 30.967 4.696 -32.358 1.00 86.88 104 ASP A N 1
ATOM 776 C CA . ASP A 1 104 ? 31.123 3.630 -33.344 1.00 86.88 104 ASP A CA 1
ATOM 777 C C . ASP A 1 104 ? 29.946 2.633 -33.279 1.00 86.88 104 ASP A C 1
ATOM 779 O O . ASP A 1 104 ? 29.283 2.496 -32.247 1.00 86.88 104 ASP A O 1
ATOM 783 N N . ASP A 1 105 ? 29.736 1.847 -34.341 1.00 84.81 105 ASP A N 1
ATOM 784 C CA . ASP A 1 105 ? 28.686 0.808 -34.410 1.00 84.81 105 ASP A CA 1
ATOM 785 C C . ASP A 1 105 ? 28.736 -0.190 -33.236 1.00 84.81 105 ASP A C 1
ATOM 787 O O . ASP A 1 105 ? 27.704 -0.669 -32.763 1.00 84.81 105 ASP A O 1
ATOM 791 N N . SER A 1 106 ? 29.934 -0.506 -32.733 1.00 85.94 106 SER A N 1
ATOM 792 C CA . SER A 1 106 ? 30.109 -1.399 -31.581 1.00 85.94 106 SER A CA 1
ATOM 793 C C . SER A 1 106 ? 29.643 -0.766 -30.265 1.00 85.94 106 SER A C 1
ATOM 795 O O . SER A 1 106 ? 29.125 -1.476 -29.402 1.00 85.94 106 SER A O 1
ATOM 797 N N . MET A 1 107 ? 29.785 0.556 -30.119 1.00 85.44 107 MET A N 1
ATOM 798 C CA . MET A 1 107 ? 29.290 1.312 -28.965 1.00 85.44 107 MET A CA 1
ATOM 799 C C . MET A 1 107 ? 27.766 1.417 -29.003 1.00 85.44 107 MET A C 1
ATOM 801 O O . MET A 1 107 ? 27.117 1.146 -27.999 1.00 85.44 107 MET A O 1
ATOM 805 N N . LEU A 1 108 ? 27.193 1.695 -30.179 1.00 87.00 108 LEU A N 1
ATOM 806 C CA . LEU A 1 108 ? 25.742 1.696 -30.396 1.00 87.00 108 LEU A CA 1
ATOM 807 C C . LEU A 1 108 ? 25.110 0.331 -30.080 1.00 87.00 108 LEU A C 1
ATOM 809 O O . LEU A 1 108 ? 24.067 0.265 -29.429 1.00 87.00 108 LEU A O 1
ATOM 813 N N . ALA A 1 109 ? 25.754 -0.767 -30.485 1.00 89.44 109 ALA A N 1
ATOM 814 C CA . ALA A 1 109 ? 25.297 -2.114 -30.144 1.00 89.44 109 ALA A CA 1
ATOM 815 C C . ALA A 1 109 ? 25.364 -2.393 -28.629 1.00 89.44 109 ALA A C 1
ATOM 817 O O . ALA A 1 109 ? 24.457 -3.014 -28.075 1.00 89.44 109 ALA A O 1
ATOM 818 N N . ALA A 1 110 ? 26.410 -1.921 -27.944 1.00 89.25 110 ALA A N 1
ATOM 819 C CA . ALA A 1 110 ? 26.531 -2.059 -26.493 1.00 89.25 110 ALA A CA 1
ATOM 820 C C . ALA A 1 110 ? 25.461 -1.246 -25.740 1.00 89.25 110 ALA A C 1
ATOM 822 O O . ALA A 1 110 ? 24.836 -1.773 -24.818 1.00 89.25 110 ALA A O 1
ATOM 823 N N . ASP A 1 111 ? 25.202 -0.008 -26.168 1.00 90.75 111 ASP A N 1
ATOM 824 C CA . ASP A 1 111 ? 24.137 0.837 -25.616 1.00 90.75 111 ASP A CA 1
ATOM 825 C C . ASP A 1 111 ? 22.761 0.182 -25.793 1.00 90.75 111 ASP A C 1
ATOM 827 O O . ASP A 1 111 ? 21.960 0.154 -24.858 1.00 90.75 111 ASP A O 1
ATOM 831 N N . GLN A 1 112 ? 22.495 -0.407 -26.961 1.00 90.75 112 GLN A N 1
ATOM 832 C CA . GLN A 1 112 ? 21.249 -1.126 -27.224 1.00 90.75 112 GLN A CA 1
ATOM 833 C C . GLN A 1 112 ? 21.065 -2.328 -26.283 1.00 90.75 112 GLN A C 1
ATOM 835 O O . GLN A 1 112 ? 19.982 -2.511 -25.723 1.00 90.75 112 GLN A O 1
ATOM 840 N N . HIS A 1 113 ? 22.116 -3.119 -26.049 1.00 94.38 113 HIS A N 1
ATOM 841 C CA . HIS A 1 113 ? 22.060 -4.226 -25.090 1.00 94.38 113 HIS A CA 1
ATOM 842 C C . HIS A 1 113 ? 21.783 -3.755 -23.659 1.00 94.38 113 HIS A C 1
ATOM 844 O O . HIS A 1 113 ? 21.026 -4.394 -22.927 1.00 94.38 113 HIS A O 1
ATOM 850 N N . GLU A 1 114 ? 22.362 -2.629 -23.249 1.00 93.75 114 GLU A N 1
ATOM 851 C CA . GLU A 1 114 ? 22.099 -2.069 -21.926 1.00 93.75 114 GLU A CA 1
ATOM 852 C C . GLU A 1 114 ? 20.663 -1.531 -21.812 1.00 93.75 114 GLU A C 1
ATOM 854 O O . GLU A 1 114 ? 19.998 -1.765 -20.802 1.00 93.75 114 GLU A O 1
ATOM 859 N N . VAL A 1 115 ? 20.126 -0.901 -22.863 1.00 95.06 115 VAL A N 1
ATOM 860 C CA . VAL A 1 115 ? 18.706 -0.514 -22.932 1.00 95.06 115 VAL A CA 1
ATOM 861 C C . VAL A 1 115 ? 17.796 -1.733 -22.757 1.00 95.06 115 VAL A C 1
ATOM 863 O O . VAL A 1 115 ? 16.861 -1.687 -21.956 1.00 95.06 115 VAL A O 1
ATOM 866 N N . GLU A 1 116 ? 18.076 -2.840 -23.444 1.00 95.75 116 GLU A N 1
ATOM 867 C CA . GLU A 1 116 ? 17.304 -4.084 -23.326 1.00 95.75 116 GLU A CA 1
ATOM 868 C C . GLU A 1 116 ? 17.350 -4.664 -21.904 1.00 95.75 116 GLU A C 1
ATOM 870 O O . GLU A 1 116 ? 16.313 -5.052 -21.354 1.00 95.75 116 GLU A O 1
ATOM 875 N N . ASN A 1 117 ? 18.522 -4.653 -21.264 1.00 96.00 117 ASN A N 1
ATOM 876 C CA . ASN A 1 117 ? 18.680 -5.088 -19.875 1.00 96.00 117 ASN A CA 1
ATOM 877 C C . ASN A 1 117 ? 17.890 -4.207 -18.896 1.00 96.00 117 ASN A C 1
ATOM 879 O O . ASN A 1 117 ? 17.244 -4.713 -17.968 1.00 96.00 117 ASN A O 1
ATOM 883 N N . LEU A 1 118 ? 17.920 -2.887 -19.097 1.00 96.06 118 LEU A N 1
ATOM 884 C CA . LEU A 1 118 ? 17.177 -1.923 -18.289 1.00 96.06 118 LEU A CA 1
ATOM 885 C C . LEU A 1 118 ? 15.662 -2.099 -18.455 1.00 96.06 118 LEU A C 1
ATOM 887 O O . LEU A 1 118 ? 14.944 -2.106 -17.454 1.00 96.06 118 LEU A O 1
ATOM 891 N N . LEU A 1 119 ? 15.179 -2.324 -19.681 1.00 95.25 119 LEU A N 1
ATOM 892 C CA . LEU A 1 119 ? 13.770 -2.625 -19.953 1.00 95.25 119 LEU A CA 1
ATOM 893 C C . LEU A 1 119 ? 13.335 -3.941 -19.297 1.00 95.25 119 LEU A C 1
ATOM 895 O O . LEU A 1 119 ? 12.316 -3.976 -18.609 1.00 95.25 119 LEU A O 1
ATOM 899 N N . SER A 1 120 ? 14.137 -5.004 -19.412 1.00 95.94 120 SER A N 1
ATOM 900 C CA . SER A 1 120 ? 13.851 -6.273 -18.729 1.00 95.94 120 SER A CA 1
ATOM 901 C C . SER A 1 120 ? 13.830 -6.120 -17.205 1.00 95.94 120 SER A C 1
ATOM 903 O O . SER A 1 120 ? 13.041 -6.779 -16.521 1.00 95.94 120 SER A O 1
ATOM 905 N N . THR A 1 121 ? 14.693 -5.263 -16.659 1.00 94.00 121 THR A N 1
ATOM 906 C CA . THR A 1 121 ? 14.729 -4.976 -15.222 1.00 94.00 121 THR A CA 1
ATOM 907 C C . THR A 1 121 ? 13.489 -4.205 -14.781 1.00 94.00 121 THR A C 1
ATOM 909 O O . THR A 1 121 ? 12.908 -4.548 -13.750 1.00 94.00 121 THR A O 1
ATOM 912 N N . LEU A 1 122 ? 13.045 -3.228 -15.573 1.00 94.25 122 LEU A N 1
ATOM 913 C CA .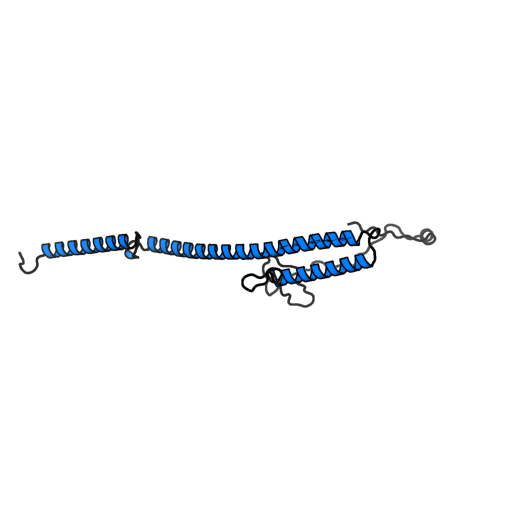 LEU A 1 122 ? 11.813 -2.477 -15.339 1.00 94.25 122 LEU A CA 1
ATOM 914 C C . LEU A 1 122 ? 10.585 -3.400 -15.338 1.00 94.25 122 LEU A C 1
ATOM 916 O O . LEU A 1 122 ? 9.819 -3.391 -14.375 1.00 94.25 122 LEU A O 1
ATOM 920 N N . ASP A 1 123 ? 10.460 -4.278 -16.336 1.00 93.00 123 ASP A N 1
ATOM 921 C CA . ASP A 1 123 ? 9.390 -5.284 -16.396 1.00 93.00 123 ASP A CA 1
ATOM 922 C C . ASP A 1 123 ? 9.386 -6.205 -15.172 1.00 93.00 123 ASP A C 1
ATOM 924 O O . ASP A 1 123 ? 8.329 -6.583 -14.656 1.00 93.00 123 ASP A O 1
ATOM 928 N N . ARG A 1 124 ? 10.574 -6.585 -14.690 1.00 93.38 124 ARG A N 1
ATOM 929 C CA . ARG A 1 124 ? 10.709 -7.401 -13.483 1.00 93.38 124 ARG A CA 1
ATOM 930 C C . ARG A 1 124 ? 10.240 -6.639 -12.249 1.00 93.38 124 ARG A C 1
ATOM 932 O O . ARG A 1 124 ? 9.462 -7.205 -11.490 1.00 93.38 124 ARG A O 1
ATOM 939 N N . ILE A 1 125 ? 10.656 -5.384 -12.063 1.00 92.50 125 ILE A N 1
A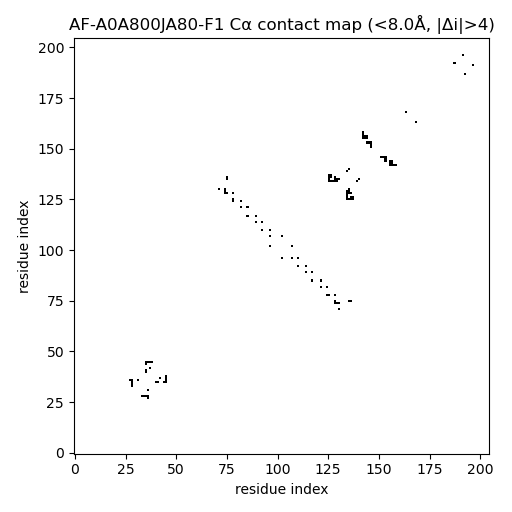TOM 940 C CA . ILE A 1 125 ? 10.235 -4.550 -10.924 1.00 92.50 125 ILE A CA 1
ATOM 941 C C . ILE A 1 125 ? 8.713 -4.444 -10.881 1.00 92.50 125 ILE A C 1
ATOM 943 O O . ILE A 1 125 ? 8.126 -4.739 -9.842 1.00 92.50 125 ILE A O 1
ATOM 947 N N . VAL A 1 126 ? 8.080 -4.132 -12.015 1.00 90.50 126 VAL A N 1
ATOM 948 C CA . VAL A 1 126 ? 6.618 -4.035 -12.135 1.00 90.50 126 VAL A CA 1
ATOM 949 C C . VAL A 1 126 ? 5.928 -5.341 -11.727 1.00 90.50 126 VAL A C 1
ATOM 951 O O . VAL A 1 126 ? 4.958 -5.309 -10.974 1.00 90.50 126 VAL A O 1
ATOM 954 N N . LYS A 1 127 ? 6.451 -6.497 -12.158 1.00 89.25 127 LYS A N 1
ATOM 955 C CA . LYS A 1 127 ? 5.889 -7.822 -11.832 1.00 89.25 127 LYS A CA 1
ATOM 956 C C . LYS A 1 127 ? 6.154 -8.277 -10.395 1.00 89.25 127 LYS A C 1
ATOM 958 O O . LYS A 1 127 ? 5.393 -9.085 -9.876 1.00 89.25 127 LYS A O 1
ATOM 963 N N . THR A 1 128 ? 7.233 -7.807 -9.772 1.00 90.50 128 THR A N 1
ATOM 964 C CA . THR A 1 128 ? 7.618 -8.191 -8.399 1.00 90.50 128 THR A CA 1
ATOM 965 C C . THR A 1 128 ? 7.123 -7.228 -7.325 1.00 90.50 128 THR A C 1
ATOM 967 O O . THR A 1 128 ? 7.161 -7.572 -6.147 1.00 90.50 128 THR A O 1
ATOM 970 N N . ALA A 1 129 ? 6.678 -6.026 -7.700 1.00 92.00 129 ALA A N 1
ATOM 971 C CA . ALA A 1 129 ? 6.109 -5.055 -6.776 1.00 92.00 129 ALA A CA 1
ATOM 972 C C . ALA A 1 129 ? 4.724 -5.528 -6.312 1.00 92.00 129 ALA A C 1
ATOM 974 O O . ALA A 1 129 ? 3.698 -5.175 -6.898 1.00 92.00 129 ALA A O 1
ATOM 975 N N . GLU A 1 130 ? 4.706 -6.350 -5.264 1.00 91.19 130 GLU A N 1
ATOM 976 C CA . GLU A 1 130 ? 3.495 -6.918 -4.683 1.00 91.19 130 GLU A CA 1
ATOM 977 C C . GLU A 1 130 ? 3.311 -6.536 -3.213 1.00 91.19 130 GLU A C 1
ATOM 979 O O . GLU A 1 130 ? 4.265 -6.375 -2.453 1.00 91.19 130 GLU A O 1
ATOM 984 N N . PHE A 1 131 ? 2.052 -6.439 -2.792 1.00 92.25 131 PHE A N 1
ATOM 985 C CA . PHE A 1 131 ? 1.679 -6.335 -1.388 1.00 92.25 131 PHE A CA 1
ATOM 986 C C . PHE A 1 131 ? 0.582 -7.347 -1.086 1.00 92.25 131 PHE A C 1
ATOM 988 O O . PHE A 1 131 ? -0.478 -7.342 -1.713 1.00 92.25 131 PHE A O 1
ATOM 995 N N . ASN A 1 132 ? 0.834 -8.225 -0.113 1.00 87.69 132 ASN A N 1
ATOM 996 C CA . ASN A 1 132 ? -0.112 -9.263 0.301 1.00 87.69 132 ASN A CA 1
ATOM 997 C C . ASN A 1 132 ? -0.629 -10.121 -0.883 1.00 87.69 132 ASN A C 1
ATOM 999 O O . ASN A 1 132 ? -1.825 -10.403 -0.987 1.00 87.69 132 ASN A O 1
ATOM 1003 N N . GLY A 1 133 ? 0.272 -10.474 -1.811 1.00 86.56 133 GLY A N 1
ATOM 1004 C CA . GLY A 1 133 ? -0.016 -11.285 -3.002 1.00 86.56 133 GLY A CA 1
ATOM 1005 C C . GLY A 1 133 ? -0.754 -10.561 -4.135 1.00 86.56 133 GLY A C 1
ATOM 1006 O O . GLY A 1 133 ? -1.252 -11.216 -5.050 1.00 86.56 133 GLY A O 1
ATOM 1007 N N . ARG A 1 134 ? -0.878 -9.228 -4.079 1.00 86.12 134 ARG A N 1
ATOM 1008 C CA . ARG A 1 134 ? -1.447 -8.404 -5.157 1.00 86.12 134 ARG A CA 1
ATOM 1009 C C . ARG A 1 134 ? -0.358 -7.557 -5.794 1.00 86.12 134 ARG A C 1
ATOM 1011 O O . ARG A 1 134 ? 0.332 -6.832 -5.081 1.00 86.12 134 ARG A O 1
ATOM 1018 N N . ILE A 1 135 ? -0.243 -7.625 -7.117 1.00 89.88 135 ILE A N 1
ATOM 1019 C CA . ILE A 1 135 ? 0.663 -6.770 -7.888 1.00 89.88 135 ILE A CA 1
ATOM 1020 C C . ILE A 1 135 ? 0.132 -5.334 -7.850 1.00 89.88 135 ILE A C 1
ATOM 1022 O O . ILE A 1 135 ? -1.071 -5.108 -7.973 1.00 89.88 135 ILE A O 1
ATOM 1026 N N . LEU A 1 136 ? 1.029 -4.373 -7.635 1.00 89.81 136 LEU A N 1
ATOM 1027 C CA . LEU A 1 136 ? 0.673 -2.968 -7.421 1.00 89.81 136 LEU A CA 1
ATOM 1028 C C . LEU A 1 136 ? 0.763 -2.115 -8.691 1.00 89.81 136 LEU A C 1
ATOM 1030 O O . LEU A 1 136 ? 0.074 -1.103 -8.799 1.00 89.81 136 LEU A O 1
ATOM 1034 N N . LEU A 1 137 ? 1.629 -2.493 -9.636 1.00 87.19 137 LEU A N 1
ATOM 1035 C CA . LEU A 1 137 ? 2.027 -1.652 -10.775 1.00 87.19 137 LEU A CA 1
ATOM 1036 C C . LEU A 1 137 ? 1.588 -2.203 -12.144 1.00 87.19 137 LEU A C 1
ATOM 1038 O O . LEU A 1 137 ? 2.043 -1.719 -13.174 1.00 87.19 137 LEU A O 1
ATOM 1042 N N . ASP A 1 138 ? 0.702 -3.197 -12.180 1.00 83.56 138 ASP A N 1
ATOM 1043 C CA . ASP A 1 138 ? 0.206 -3.818 -13.421 1.00 83.56 138 ASP A CA 1
ATOM 1044 C C . ASP A 1 138 ? -1.015 -3.104 -14.034 1.00 83.56 138 ASP A C 1
ATOM 1046 O O . ASP A 1 138 ? -1.530 -3.519 -15.071 1.00 83.56 138 ASP A O 1
ATOM 1050 N N . GLY A 1 139 ? -1.506 -2.044 -13.385 1.00 78.62 139 GLY A N 1
ATOM 1051 C CA . GLY A 1 139 ? -2.713 -1.318 -13.786 1.00 78.62 139 GLY A CA 1
ATOM 1052 C C . GLY A 1 139 ? -4.029 -2.006 -13.401 1.00 78.62 139 GLY A C 1
ATOM 1053 O O . GLY A 1 139 ? -5.088 -1.400 -13.555 1.00 78.62 139 GLY A O 1
ATOM 1054 N N . SER A 1 140 ? -3.998 -3.217 -12.831 1.00 74.00 140 SER A N 1
ATOM 1055 C CA . SER A 1 140 ? -5.202 -3.951 -12.408 1.00 74.00 140 SER A CA 1
ATOM 1056 C C . SER A 1 140 ? -5.955 -3.258 -11.269 1.00 74.00 140 SER A C 1
ATOM 1058 O O . SER A 1 140 ? -7.174 -3.386 -11.164 1.00 74.00 140 SER A O 1
ATOM 1060 N N . MET A 1 141 ? -5.238 -2.487 -10.444 1.00 70.38 141 MET A N 1
ATOM 1061 C CA . MET A 1 141 ? -5.802 -1.672 -9.362 1.00 70.38 141 MET A CA 1
ATOM 1062 C C . MET A 1 141 ? -6.449 -0.364 -9.857 1.00 70.38 141 MET A C 1
ATOM 1064 O O . MET A 1 141 ? -7.033 0.366 -9.056 1.00 70.38 141 MET A O 1
ATOM 1068 N N . GLY A 1 142 ? -6.353 -0.057 -11.156 1.00 67.88 142 GLY A N 1
ATOM 1069 C CA . GLY A 1 142 ? -7.070 1.046 -11.793 1.00 67.88 142 GLY A CA 1
ATOM 1070 C C . GLY A 1 142 ? -8.561 0.750 -11.986 1.00 67.88 142 GLY A C 1
ATOM 1071 O O . GLY A 1 142 ? -9.029 -0.378 -11.818 1.00 67.88 142 GLY A O 1
ATOM 1072 N N . ALA A 1 143 ? -9.335 1.773 -12.350 1.00 64.38 143 ALA A N 1
ATOM 1073 C CA . ALA A 1 143 ? -10.745 1.586 -12.663 1.00 64.38 143 ALA A CA 1
ATOM 1074 C C . ALA A 1 143 ? -10.893 0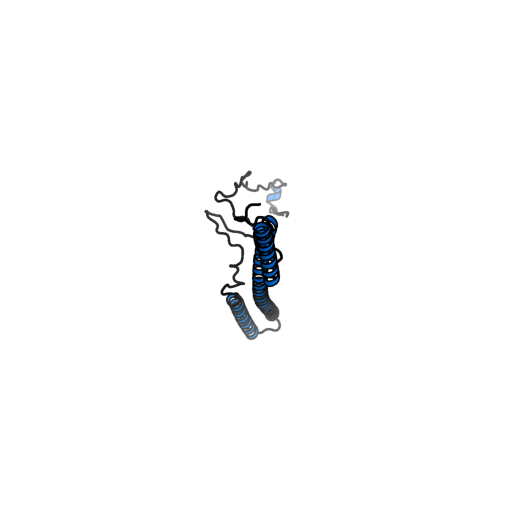.863 -14.014 1.00 64.38 143 ALA A C 1
ATOM 1076 O O . ALA A 1 143 ? -10.535 1.390 -15.067 1.00 64.38 143 ALA A O 1
ATOM 1077 N N . ASN A 1 144 ? -11.432 -0.354 -13.969 1.00 58.91 144 ASN A N 1
ATOM 1078 C CA . ASN A 1 144 ? -11.693 -1.181 -15.142 1.00 58.91 144 ASN A CA 1
ATOM 1079 C C . ASN A 1 144 ? -13.187 -1.136 -15.479 1.00 58.91 144 ASN A C 1
ATOM 1081 O O . ASN A 1 144 ? -14.024 -1.346 -14.602 1.00 58.91 144 ASN A O 1
ATOM 1085 N N . GLY A 1 145 ? -13.529 -0.897 -16.745 1.00 61.66 145 GLY A N 1
ATOM 1086 C CA . GLY A 1 145 ? -14.905 -0.976 -17.232 1.00 61.66 145 GLY A CA 1
ATOM 1087 C C . GLY A 1 145 ? -15.033 -1.977 -18.371 1.00 61.66 145 GLY A C 1
ATOM 1088 O O . GLY A 1 145 ? -14.228 -1.995 -19.301 1.00 61.66 145 GLY A O 1
ATOM 1089 N N . ALA A 1 146 ? -16.064 -2.815 -18.304 1.00 62.06 146 ALA A N 1
ATOM 1090 C CA . ALA A 1 146 ? -16.455 -3.683 -19.405 1.00 62.06 146 ALA A CA 1
ATOM 1091 C C . ALA A 1 146 ? -17.494 -2.955 -20.266 1.00 62.06 146 ALA A C 1
ATOM 1093 O O . ALA A 1 146 ? -18.477 -2.431 -19.747 1.00 62.06 146 ALA A O 1
ATOM 1094 N N . SER A 1 147 ? -17.281 -2.924 -21.581 1.00 62.34 147 SER A N 1
ATOM 1095 C CA . SER A 1 147 ? -18.257 -2.393 -22.530 1.00 62.34 147 SER A CA 1
ATOM 1096 C C . SER A 1 147 ? -19.016 -3.544 -23.189 1.00 62.34 147 SER A C 1
ATOM 1098 O O . SER A 1 147 ? -18.396 -4.499 -23.655 1.00 62.34 147 SER A O 1
ATOM 1100 N N . VAL A 1 148 ? -20.349 -3.471 -23.205 1.00 65.00 148 VAL A N 1
ATOM 1101 C CA . VAL A 1 148 ? -21.224 -4.476 -23.825 1.00 65.00 148 VAL A CA 1
ATOM 1102 C C . VAL A 1 148 ? -22.001 -3.803 -24.955 1.00 65.00 148 VAL A C 1
ATOM 1104 O O . VAL A 1 148 ? -22.850 -2.956 -24.700 1.00 65.00 148 VAL A O 1
ATOM 1107 N N . GLY A 1 149 ? -21.702 -4.172 -26.203 1.00 68.56 149 GLY A N 1
ATOM 1108 C CA . GLY A 1 149 ? -22.368 -3.656 -27.405 1.00 68.56 149 GLY A CA 1
ATOM 1109 C C . GLY A 1 149 ? -21.425 -3.545 -28.606 1.00 68.56 149 GLY A C 1
ATOM 1110 O O . GLY A 1 149 ? -20.207 -3.466 -28.449 1.00 68.56 149 GLY A O 1
ATOM 1111 N N . ASN A 1 150 ? -21.977 -3.536 -29.823 1.00 70.69 150 ASN A N 1
ATOM 1112 C CA . ASN A 1 150 ? -21.180 -3.313 -31.032 1.00 70.69 150 ASN A CA 1
ATOM 1113 C C . ASN A 1 150 ? -20.722 -1.847 -31.097 1.00 70.69 150 ASN A C 1
ATOM 1115 O O . ASN A 1 150 ? -21.520 -0.941 -30.873 1.00 70.69 150 ASN A O 1
ATOM 1119 N N . ASN A 1 151 ? -19.445 -1.627 -31.428 1.00 71.75 151 ASN A N 1
ATOM 1120 C CA . ASN A 1 151 ? -18.813 -0.308 -31.590 1.00 71.75 151 ASN A CA 1
ATOM 1121 C C . ASN A 1 151 ? -18.703 0.563 -30.323 1.00 71.75 151 ASN A C 1
ATOM 1123 O O . ASN A 1 151 ? -18.445 1.761 -30.434 1.00 71.75 151 ASN A O 1
ATOM 1127 N N . ILE A 1 152 ? -18.816 -0.020 -29.129 1.00 70.94 152 ILE A N 1
ATOM 1128 C CA . ILE A 1 152 ? -18.585 0.698 -27.871 1.00 70.94 152 ILE A CA 1
ATOM 1129 C C . ILE A 1 152 ? -17.200 0.320 -27.330 1.00 70.94 152 ILE A C 1
ATOM 1131 O O . ILE A 1 152 ? -16.817 -0.849 -27.316 1.00 70.94 152 ILE A O 1
ATOM 1135 N N . ARG A 1 153 ? -16.418 1.323 -26.922 1.00 68.19 153 ARG A N 1
ATOM 1136 C CA . ARG A 1 153 ? -15.072 1.155 -26.360 1.00 68.19 153 ARG A CA 1
ATOM 1137 C C . ARG A 1 153 ? -15.014 1.831 -25.000 1.00 68.19 153 ARG A C 1
ATOM 1139 O O . ARG A 1 153 ? -15.374 2.998 -24.882 1.00 68.19 153 ARG A O 1
ATOM 1146 N N . PHE A 1 154 ? -14.524 1.112 -23.995 1.00 70.50 154 PHE A N 1
ATOM 1147 C CA . PHE A 1 154 ? -14.172 1.710 -22.712 1.00 70.50 154 PHE A CA 1
ATOM 1148 C C . PHE A 1 154 ? -13.027 2.714 -22.922 1.00 70.50 154 PHE A C 1
ATOM 1150 O O . PHE A 1 154 ? -11.991 2.359 -23.488 1.00 70.50 154 PHE A O 1
ATOM 1157 N N . VAL A 1 155 ? -13.245 3.977 -22.543 1.00 71.00 155 VAL A N 1
ATOM 1158 C CA . VAL A 1 155 ? -12.269 5.064 -22.733 1.00 71.00 155 VAL A CA 1
ATOM 1159 C C . VAL A 1 155 ? -11.475 5.288 -21.451 1.00 71.00 155 VAL A C 1
ATOM 1161 O O . VAL A 1 155 ? -10.253 5.187 -21.475 1.00 71.00 155 VAL A O 1
ATOM 1164 N N . ASN A 1 156 ? -12.158 5.551 -20.340 1.00 65.44 156 ASN A N 1
ATOM 1165 C CA . ASN A 1 156 ? -11.573 5.714 -19.016 1.00 65.44 156 ASN A CA 1
ATOM 1166 C C . ASN A 1 156 ? -12.651 5.561 -17.933 1.00 65.44 156 ASN A C 1
ATOM 1168 O O . ASN A 1 156 ? -13.841 5.746 -18.186 1.00 65.44 156 ASN A O 1
ATOM 1172 N N . ALA A 1 157 ? -12.214 5.249 -16.719 1.00 67.81 157 ALA A N 1
ATOM 1173 C CA . ALA A 1 157 ? -12.980 5.467 -15.506 1.00 67.81 157 ALA A CA 1
ATOM 1174 C C . ALA A 1 157 ? -12.031 6.033 -14.448 1.00 67.81 157 ALA A C 1
ATOM 1176 O O . ALA A 1 157 ? -10.850 5.694 -14.390 1.00 67.81 157 ALA A O 1
ATOM 1177 N N . GLU A 1 158 ? -12.554 6.926 -13.632 1.00 67.44 158 GLU A N 1
ATOM 1178 C CA . GLU A 1 158 ? -11.908 7.486 -12.454 1.00 67.44 158 GLU A CA 1
ATOM 1179 C C . GLU A 1 158 ? -12.560 6.878 -11.206 1.00 67.44 158 GLU A C 1
ATOM 1181 O O . GLU A 1 158 ? -13.621 6.258 -11.276 1.00 67.44 158 GLU A O 1
ATOM 1186 N N . THR A 1 159 ? -11.956 7.058 -10.034 1.00 63.41 159 THR A N 1
ATOM 1187 C CA . THR A 1 159 ? -12.477 6.512 -8.766 1.00 63.41 159 THR A CA 1
ATOM 1188 C C . THR A 1 159 ? -13.865 7.039 -8.382 1.00 63.41 159 THR A C 1
ATOM 1190 O O . THR A 1 159 ? -14.540 6.414 -7.569 1.00 63.41 159 THR A O 1
ATOM 1193 N N . TRP A 1 160 ? -14.309 8.153 -8.972 1.00 67.94 160 TRP A N 1
ATOM 1194 C CA . TRP A 1 160 ? -15.661 8.711 -8.827 1.00 67.94 160 TRP A CA 1
ATOM 1195 C C . TRP A 1 160 ? -16.573 8.449 -10.034 1.00 67.94 160 TRP A C 1
ATOM 1197 O O . TRP A 1 160 ? -17.662 9.013 -10.109 1.00 67.94 160 TRP A O 1
ATOM 1207 N N . THR A 1 161 ? -16.140 7.650 -11.013 1.00 69.38 161 THR A N 1
ATOM 1208 C CA . THR A 1 161 ? -16.994 7.305 -12.154 1.00 69.38 161 THR A CA 1
ATOM 1209 C C . THR A 1 161 ? -18.089 6.353 -11.693 1.00 69.38 161 THR A C 1
ATOM 1211 O O . THR A 1 161 ? -17.823 5.208 -11.330 1.00 69.38 161 THR A O 1
ATOM 1214 N N . GLU A 1 162 ? -19.330 6.835 -11.698 1.00 69.69 162 GLU A N 1
ATOM 1215 C CA . GLU A 1 162 ? -20.490 5.993 -11.434 1.00 69.69 162 GLU A CA 1
ATOM 1216 C C . GLU A 1 162 ? -20.704 5.001 -12.580 1.00 69.69 162 GLU A C 1
ATOM 1218 O O . GLU A 1 162 ? -20.528 5.320 -13.761 1.00 69.69 162 GLU A O 1
ATOM 1223 N N . ALA A 1 163 ? -21.087 3.773 -12.227 1.00 66.19 163 ALA A N 1
ATOM 1224 C CA . ALA A 1 163 ? -21.452 2.772 -13.215 1.00 66.19 163 ALA A CA 1
ATOM 1225 C C . ALA A 1 163 ? -22.639 3.282 -14.042 1.00 66.19 163 ALA A C 1
ATOM 1227 O O . ALA A 1 163 ? -23.643 3.732 -13.488 1.00 66.19 163 ALA A O 1
ATOM 1228 N N . SER A 1 164 ? -22.533 3.193 -15.369 1.00 67.00 164 SER A N 1
ATOM 1229 C CA . SER A 1 164 ? -23.659 3.535 -16.237 1.00 67.00 164 SER A CA 1
ATOM 1230 C C . SER A 1 164 ? -24.867 2.641 -15.910 1.00 67.00 164 SER A C 1
ATOM 1232 O O . SER A 1 164 ? -24.679 1.448 -15.647 1.00 67.00 164 SER A O 1
ATOM 1234 N N . PRO A 1 165 ? -26.102 3.178 -15.936 1.00 72.31 165 PRO A N 1
ATOM 1235 C CA . PRO A 1 165 ? -27.314 2.376 -15.793 1.00 72.31 165 PRO A CA 1
ATOM 1236 C C . PRO A 1 165 ? -27.337 1.227 -16.807 1.00 72.31 165 PRO A C 1
ATOM 1238 O O . PRO A 1 165 ? -26.806 1.365 -17.908 1.00 72.31 165 PRO A O 1
ATOM 1241 N N . MET A 1 166 ? -27.998 0.114 -16.474 1.00 64.00 166 MET A N 1
ATOM 1242 C CA . MET A 1 166 ? -28.085 -1.066 -17.354 1.00 64.00 166 MET A CA 1
ATOM 1243 C C . MET A 1 166 ? -28.691 -0.747 -18.736 1.00 64.00 166 MET A C 1
ATOM 1245 O O . MET A 1 166 ? -28.403 -1.439 -19.706 1.00 64.00 166 MET A O 1
ATOM 1249 N N . GLU A 1 167 ? -29.497 0.316 -18.829 1.00 67.94 167 GLU A N 1
ATOM 1250 C CA . GLU A 1 167 ? -30.116 0.803 -20.071 1.00 67.94 167 GLU A CA 1
ATOM 1251 C C . GLU A 1 167 ? -29.276 1.866 -20.815 1.00 67.94 167 GLU A C 1
ATOM 1253 O O . GLU A 1 167 ? -29.633 2.271 -21.918 1.00 67.94 167 GLU A O 1
ATOM 1258 N N . GLY A 1 168 ? -28.137 2.291 -20.254 1.00 67.75 168 GLY A N 1
ATOM 1259 C CA . GLY A 1 168 ? -27.280 3.342 -20.808 1.00 67.75 168 GLY A CA 1
ATOM 1260 C C . GLY A 1 168 ? -27.838 4.760 -20.627 1.00 67.75 168 GLY A C 1
ATOM 1261 O O . GLY A 1 168 ? -28.859 4.978 -19.978 1.00 67.75 168 GLY A O 1
ATOM 1262 N N . TYR A 1 169 ? -27.140 5.749 -21.190 1.00 69.12 169 TYR A N 1
ATOM 1263 C CA . TYR A 1 169 ? -27.641 7.121 -21.304 1.00 69.12 169 TYR A CA 1
ATOM 1264 C C . TYR A 1 169 ? -28.252 7.320 -22.690 1.00 69.12 169 TYR A C 1
ATOM 1266 O O . TYR A 1 169 ? -27.663 6.912 -23.692 1.00 69.12 169 TYR A O 1
ATOM 1274 N N . ALA A 1 170 ? -29.410 7.978 -22.759 1.00 64.50 170 ALA A N 1
ATOM 1275 C CA . ALA A 1 170 ? -29.993 8.380 -24.032 1.00 64.50 170 ALA A CA 1
ATOM 1276 C C . ALA A 1 170 ? -29.079 9.421 -24.699 1.00 64.50 170 ALA A C 1
ATOM 1278 O O . ALA A 1 170 ? -28.991 10.566 -24.257 1.00 64.50 170 ALA A O 1
ATOM 1279 N N . VAL A 1 171 ? -28.370 9.007 -25.748 1.00 66.81 171 VAL A N 1
ATOM 1280 C CA . VAL A 1 171 ? -27.606 9.912 -26.609 1.00 66.81 171 VAL A CA 1
ATOM 1281 C C . VAL A 1 171 ? -28.563 10.431 -27.670 1.00 66.81 171 VAL A C 1
ATOM 1283 O O . VAL A 1 171 ? -28.848 9.745 -28.651 1.00 66.81 171 VAL A O 1
ATOM 1286 N N . ASP A 1 172 ? -29.087 11.632 -27.452 1.00 68.12 172 ASP A N 1
ATOM 1287 C CA . ASP A 1 172 ? -29.968 12.287 -28.412 1.00 68.12 172 ASP A CA 1
ATOM 1288 C C . ASP A 1 172 ? -29.109 12.984 -29.477 1.00 68.12 172 ASP A C 1
ATOM 1290 O O . ASP A 1 172 ? -28.549 14.063 -29.262 1.00 68.12 172 ASP A O 1
ATOM 1294 N N . ILE A 1 173 ? -28.912 12.318 -30.617 1.00 67.50 173 ILE A N 1
ATOM 1295 C CA . ILE A 1 173 ? -28.167 12.887 -31.745 1.00 67.50 173 ILE A CA 1
ATOM 1296 C C . ILE A 1 173 ? -29.093 13.886 -32.443 1.00 67.50 173 ILE A C 1
ATOM 1298 O O . ILE A 1 173 ? -29.829 13.544 -33.366 1.00 67.50 173 ILE A O 1
ATOM 1302 N N . THR A 1 174 ? -29.053 15.140 -31.995 1.00 73.06 174 THR A N 1
ATOM 1303 C CA . THR A 1 174 ? -29.917 16.218 -32.505 1.00 73.06 174 THR A CA 1
ATOM 1304 C C . THR A 1 174 ? -29.571 16.664 -33.925 1.00 73.06 174 THR A C 1
ATOM 1306 O O . THR A 1 174 ? -30.391 17.292 -34.593 1.00 73.06 174 THR A O 1
ATOM 1309 N N . GLN A 1 175 ? -28.379 16.323 -34.421 1.00 67.44 175 GLN A N 1
ATOM 1310 C CA . GLN A 1 175 ? -27.971 16.615 -35.788 1.00 67.44 175 GLN A CA 1
ATOM 1311 C C . GLN A 1 175 ? -27.068 15.508 -36.333 1.00 67.44 175 GLN A C 1
ATOM 1313 O O . GLN A 1 175 ? -26.012 15.206 -35.780 1.00 67.44 1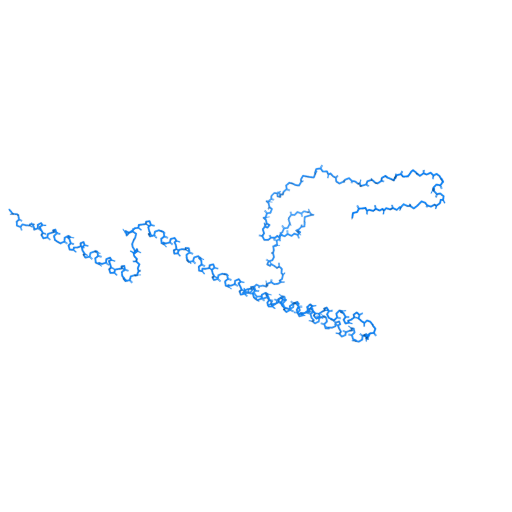75 GLN A O 1
ATOM 1318 N N . VAL A 1 176 ? -27.475 14.915 -37.456 1.00 68.88 176 VAL A N 1
ATOM 1319 C CA . VAL A 1 176 ? -26.627 13.997 -38.224 1.00 68.88 176 VAL A CA 1
ATOM 1320 C C . VAL A 1 176 ? -25.452 14.797 -38.787 1.00 68.88 176 VAL A C 1
ATOM 1322 O O . VAL A 1 176 ? -25.656 15.882 -39.334 1.00 68.88 176 VAL A O 1
ATOM 1325 N N . ALA A 1 177 ? -24.229 14.278 -38.669 1.00 58.28 177 ALA A N 1
ATOM 1326 C CA . ALA A 1 177 ? -23.051 14.906 -39.259 1.00 58.28 177 ALA A CA 1
ATOM 1327 C C . ALA A 1 177 ? -23.254 15.093 -40.776 1.00 58.28 177 ALA A C 1
ATOM 1329 O O . ALA A 1 177 ? -23.293 14.127 -41.537 1.00 58.28 177 ALA A O 1
ATOM 1330 N N . THR A 1 178 ? -23.420 16.338 -41.222 1.00 70.56 178 THR A N 1
ATOM 1331 C CA . THR A 1 178 ? -23.522 16.684 -42.645 1.00 70.56 178 THR A CA 1
ATOM 1332 C C . THR A 1 178 ? -22.135 16.921 -43.229 1.00 70.56 178 THR A C 1
ATOM 1334 O O . THR A 1 178 ? -21.299 17.554 -42.587 1.00 70.56 178 THR A O 1
ATOM 1337 N N . GLN A 1 179 ? -21.894 16.449 -44.457 1.00 60.25 179 GLN A N 1
ATOM 1338 C CA . GLN A 1 179 ? -20.629 16.673 -45.165 1.00 60.25 179 GLN A CA 1
ATOM 1339 C C . GLN A 1 179 ? -20.277 18.172 -45.233 1.00 60.25 179 GLN A C 1
ATOM 1341 O O . GLN A 1 179 ? -21.115 18.967 -45.680 1.00 60.25 179 GLN A O 1
ATOM 1346 N N . PRO A 1 180 ? -19.046 18.569 -44.860 1.00 56.16 180 PRO A N 1
ATOM 1347 C CA . PRO A 1 180 ? -18.617 19.957 -44.966 1.00 56.16 180 PRO A CA 1
ATOM 1348 C C . PRO A 1 180 ? -18.552 20.373 -46.442 1.00 56.16 180 PRO A C 1
ATOM 1350 O O . PRO A 1 180 ? -17.899 19.722 -47.255 1.00 56.16 180 PRO A O 1
ATOM 1353 N N . HIS A 1 181 ? -19.235 21.463 -46.798 1.00 60.94 181 HIS A N 1
ATOM 1354 C CA . HIS A 1 181 ? -19.133 22.094 -48.115 1.00 60.94 181 HIS A CA 1
ATOM 1355 C C . HIS A 1 181 ? -18.407 23.430 -47.977 1.00 60.94 181 HIS A C 1
ATOM 1357 O O . HIS A 1 181 ? -18.927 24.363 -47.368 1.00 60.94 181 HIS A O 1
ATOM 1363 N N . ILE A 1 182 ? -17.229 23.543 -48.588 1.00 63.03 182 ILE A N 1
ATOM 1364 C CA . ILE A 1 182 ? -16.520 24.818 -48.730 1.00 63.03 182 ILE A CA 1
ATOM 1365 C C . ILE A 1 182 ? -16.880 25.406 -50.097 1.00 63.03 182 ILE A C 1
ATOM 1367 O O . ILE A 1 182 ? -16.629 24.793 -51.134 1.00 63.03 182 ILE A O 1
ATOM 1371 N N . ARG A 1 183 ? -17.474 26.604 -50.115 1.00 64.31 183 ARG A N 1
ATOM 1372 C CA . ARG A 1 183 ? -17.661 27.387 -51.346 1.00 64.31 183 ARG A CA 1
ATOM 1373 C C . ARG A 1 183 ? -16.511 28.380 -51.474 1.00 64.31 183 ARG A C 1
ATOM 1375 O O . ARG A 1 183 ? -16.328 29.223 -50.602 1.00 64.31 183 ARG A O 1
ATOM 1382 N N . GLY A 1 184 ? -15.742 28.278 -52.556 1.00 62.19 184 GLY A N 1
ATOM 1383 C CA . GLY A 1 184 ? -14.707 29.261 -52.876 1.00 62.19 184 GLY A CA 1
ATOM 1384 C C . GLY A 1 184 ? -15.317 30.642 -53.140 1.00 62.19 184 GLY A C 1
ATOM 1385 O O . GLY A 1 184 ? -16.367 30.746 -53.769 1.00 62.19 184 GLY A O 1
ATOM 1386 N N . SER A 1 185 ? -14.659 31.699 -52.659 1.00 63.25 185 SER A N 1
ATOM 1387 C CA . SER A 1 185 ? -15.120 33.091 -52.814 1.00 63.25 185 SER A CA 1
ATOM 1388 C C . SER A 1 185 ? -14.885 33.654 -54.230 1.00 63.25 185 SER A C 1
ATOM 1390 O O . SER A 1 185 ? -15.514 34.629 -54.632 1.00 63.25 185 SER A O 1
ATOM 1392 N N . VAL A 1 186 ? -13.998 33.030 -55.017 1.00 68.19 186 VAL A N 1
ATOM 1393 C CA . VAL A 1 186 ? -13.611 33.506 -56.355 1.00 68.19 186 VAL A CA 1
ATOM 1394 C C . VAL A 1 186 ? -14.258 32.638 -57.445 1.00 68.19 186 VAL A C 1
ATOM 1396 O O . VAL A 1 186 ? -14.046 31.423 -57.443 1.00 68.19 186 VAL A O 1
ATOM 1399 N N . PRO A 1 187 ? -15.020 33.220 -58.391 1.00 68.94 187 PRO A N 1
ATOM 1400 C CA . PRO A 1 187 ? -15.572 32.480 -59.521 1.00 68.94 187 PRO A CA 1
ATOM 1401 C C . PRO A 1 187 ? -14.468 32.075 -60.510 1.00 68.94 187 PRO A C 1
ATOM 1403 O O . PRO A 1 187 ? -13.558 32.851 -60.801 1.00 68.94 187 PRO A O 1
ATOM 1406 N N . LEU A 1 188 ? -14.555 30.861 -61.060 1.00 67.06 188 LEU A N 1
ATOM 1407 C CA . LEU A 1 188 ? -13.640 30.392 -62.103 1.00 67.06 188 LEU A CA 1
ATOM 1408 C C . LEU A 1 188 ? -13.983 31.069 -63.438 1.00 67.06 188 LEU A C 1
ATOM 1410 O O . LEU A 1 188 ? -15.074 30.884 -63.973 1.00 67.06 188 LEU A O 1
ATOM 1414 N N . THR A 1 189 ? -13.045 31.837 -63.985 1.00 68.31 189 THR A N 1
ATOM 1415 C CA . THR A 1 189 ? -13.130 32.439 -65.323 1.00 68.31 189 THR A CA 1
ATOM 1416 C C . THR A 1 189 ? -12.122 31.776 -66.265 1.00 68.31 189 THR A C 1
ATOM 1418 O O . THR A 1 189 ? -11.113 31.226 -65.825 1.00 68.31 189 THR A O 1
ATOM 1421 N N . VAL A 1 190 ? -12.375 31.826 -67.578 1.00 70.19 190 VAL A N 1
ATOM 1422 C CA . VAL A 1 190 ? -11.541 31.164 -68.610 1.00 70.19 190 VAL A CA 1
ATOM 1423 C C . VAL A 1 190 ? -10.083 31.650 -68.579 1.00 70.19 190 VAL A C 1
ATOM 1425 O O . VAL A 1 190 ? -9.166 30.896 -68.887 1.00 70.19 190 VAL A O 1
ATOM 1428 N N . GLN A 1 191 ? -9.864 32.887 -68.133 1.00 65.62 191 GLN A N 1
ATOM 1429 C CA . GLN A 1 191 ? -8.542 33.492 -67.968 1.00 65.62 191 GLN A CA 1
ATOM 1430 C C . GLN A 1 191 ? -7.755 32.872 -66.801 1.00 65.62 191 GLN A C 1
ATOM 1432 O O . GLN A 1 191 ? -6.567 32.600 -66.936 1.00 65.62 191 GLN A O 1
ATOM 1437 N N . ASN A 1 192 ? -8.433 32.540 -65.699 1.00 61.50 192 ASN A N 1
ATOM 1438 C CA . ASN A 1 192 ? -7.802 32.017 -64.485 1.00 61.50 192 ASN A CA 1
ATOM 1439 C C . ASN A 1 192 ? -7.441 30.522 -64.598 1.00 61.50 192 ASN A C 1
ATOM 1441 O O . ASN A 1 192 ? -6.659 30.014 -63.800 1.00 61.50 192 ASN A O 1
ATOM 1445 N N . ILE A 1 193 ? -7.993 29.805 -65.585 1.00 61.19 193 ILE A N 1
ATOM 1446 C CA . ILE A 1 193 ? -7.704 28.381 -65.831 1.00 61.19 193 ILE A CA 1
ATOM 1447 C C . ILE A 1 193 ? -6.363 28.201 -66.564 1.00 61.19 193 ILE A C 1
ATOM 1449 O O . ILE A 1 193 ? -5.664 27.219 -66.319 1.00 61.19 193 ILE A O 1
ATOM 1453 N N . GLY A 1 194 ? -5.977 29.153 -67.423 1.00 62.72 194 GLY A N 1
ATOM 1454 C CA . GLY A 1 194 ? -4.748 29.076 -68.225 1.00 62.72 194 GLY A CA 1
ATOM 1455 C C . GLY A 1 194 ? -3.452 29.275 -67.432 1.00 62.72 194 GLY A C 1
ATOM 1456 O O . GLY A 1 194 ? -2.413 28.759 -67.831 1.00 62.72 194 GLY A O 1
ATOM 1457 N N . GLU A 1 195 ? -3.512 29.972 -66.295 1.00 66.31 195 GLU A N 1
ATOM 1458 C CA . GLU A 1 195 ? -2.346 30.280 -65.447 1.00 66.31 195 GLU A CA 1
ATOM 1459 C C . GLU A 1 195 ? -2.082 29.224 -64.355 1.00 66.31 195 GLU A C 1
ATOM 1461 O O . GLU A 1 195 ? -1.098 29.312 -63.622 1.00 66.31 195 GLU A O 1
ATOM 1466 N N . GLY A 1 196 ? -2.926 28.188 -64.269 1.00 59.88 196 GLY A N 1
ATOM 1467 C CA . GLY A 1 196 ? -2.842 27.147 -63.247 1.00 59.88 196 GLY A CA 1
ATOM 1468 C C . GLY A 1 196 ? -3.456 27.600 -61.922 1.00 59.88 196 GLY A C 1
ATOM 1469 O O . GLY A 1 196 ? -2.820 28.253 -61.098 1.00 59.88 196 GLY A O 1
ATOM 1470 N N . VAL A 1 197 ? -4.713 27.216 -61.690 1.00 63.72 197 VAL A N 1
ATOM 1471 C CA . VAL A 1 197 ? -5.437 27.536 -60.452 1.00 63.72 197 VAL A CA 1
ATOM 1472 C C . VAL A 1 197 ? -4.760 26.850 -59.260 1.00 63.72 197 VAL A C 1
ATOM 1474 O O . VAL A 1 197 ? -4.741 25.623 -59.171 1.00 63.72 197 VAL A O 1
ATOM 1477 N N . LYS A 1 198 ? -4.247 27.633 -58.306 1.00 61.81 198 LYS A N 1
ATOM 1478 C CA . LYS A 1 198 ? -3.809 27.134 -56.994 1.00 61.81 198 LYS A CA 1
ATOM 1479 C C . LYS A 1 198 ? -4.891 27.410 -55.956 1.00 61.81 198 LYS A C 1
ATOM 1481 O O . LYS A 1 198 ? -5.191 28.563 -55.664 1.00 61.81 198 LYS A O 1
ATOM 1486 N N . ILE A 1 199 ? -5.465 26.349 -55.393 1.00 62.81 199 ILE A N 1
ATOM 1487 C CA . ILE A 1 199 ? -6.402 26.433 -54.268 1.00 62.81 199 ILE A CA 1
ATOM 1488 C C . ILE A 1 199 ? -5.591 26.219 -52.993 1.00 62.81 199 ILE A C 1
ATOM 1490 O O . ILE A 1 199 ? -5.033 25.144 -52.789 1.00 62.81 199 ILE A O 1
ATOM 1494 N N . LEU A 1 200 ? -5.501 27.249 -52.154 1.00 57.31 200 LEU A N 1
ATOM 1495 C CA . LEU A 1 200 ? -4.835 27.170 -50.858 1.00 57.31 200 LEU A CA 1
ATOM 1496 C C . LEU A 1 200 ? -5.915 26.985 -49.790 1.00 57.31 200 LEU A C 1
ATOM 1498 O O . LEU A 1 200 ? -6.700 27.897 -49.534 1.00 57.31 200 LEU A O 1
ATOM 1502 N N . LEU A 1 201 ? -5.998 25.783 -49.222 1.00 56.56 201 LEU A N 1
ATOM 1503 C CA . LEU A 1 201 ? -6.883 25.505 -48.097 1.00 56.56 201 LEU A CA 1
ATOM 1504 C C . LEU A 1 201 ? -6.132 25.863 -46.815 1.00 56.56 201 LEU A C 1
ATOM 1506 O O . LEU A 1 201 ? -5.164 25.200 -46.458 1.00 56.56 201 LEU A O 1
ATOM 1510 N N . SER A 1 202 ? -6.563 26.934 -46.153 1.00 56.78 202 SER A N 1
ATOM 1511 C CA . SER A 1 202 ? -6.137 27.254 -44.793 1.00 56.78 202 SER A CA 1
ATOM 1512 C C . SER A 1 202 ? -7.250 26.814 -43.853 1.00 56.78 202 SER A C 1
ATOM 1514 O O . SER A 1 202 ? -8.287 27.471 -43.772 1.00 56.78 202 SER A O 1
ATOM 1516 N N . GLU A 1 203 ? -7.051 25.692 -43.176 1.00 48.31 203 GLU A N 1
ATOM 1517 C CA . GLU A 1 203 ? -7.920 25.270 -42.082 1.00 48.31 203 GLU A CA 1
ATOM 1518 C C . GLU A 1 203 ? -7.531 26.103 -40.852 1.00 48.31 203 GLU A C 1
ATOM 1520 O O . GLU A 1 203 ? -6.378 26.095 -40.427 1.00 48.31 203 GLU A O 1
ATOM 1525 N N . GLY A 1 204 ? -8.445 26.950 -40.379 1.00 46.06 204 GLY A N 1
ATOM 1526 C CA . GLY A 1 204 ? -8.221 27.800 -39.212 1.00 46.06 204 GLY A CA 1
ATOM 1527 C C . GLY A 1 204 ? -8.723 27.110 -37.949 1.00 46.06 204 GLY A C 1
ATOM 1528 O O . GLY A 1 204 ? -9.931 26.907 -37.824 1.00 46.06 204 GLY A O 1
ATOM 1529 N N . GLY A 1 205 ? -7.796 26.804 -37.037 1.00 44.28 205 GLY A N 1
ATOM 1530 C CA . GLY A 1 205 ? -8.026 26.216 -35.716 1.00 44.28 205 GLY A CA 1
ATOM 1531 C C . GLY A 1 205 ? -6.800 25.470 -35.222 1.00 44.28 205 GLY A C 1
ATOM 1532 O O . GLY A 1 205 ? -6.781 24.239 -35.411 1.00 44.28 205 GLY A O 1
#

Foldseek 3Di:
DDPPDDPVVVVVVVVVVVVVVVVVVVVVCVVVVHPDDDCVSPVVVVVVVVVVVVVVVVVVVVVVVVVLVVVLVVLVVVLVVVVVVLVVVLVVLVVVLVPPVPDDPVNNVVSVVVNVVSVVVNVVSQVPSDDPRHRDRPCPPADDDDDDDPPDDDDHDHPPRDDAPPVGDDPDCVDDDDDDDDDDPDDDDPVCVVVPDDDDDDDDD

Nearest PDB structures (foldseek):
  5gas-assembly1_U  TM=7.031E-01  e=4.158E+00  Thermus thermophilus
  9jz0-assembly1_1  TM=5.258E-01  e=3.432E+00  Escherichia phage T7
  7ena-assembly1_0  TM=2.815E-01  e=1.930E+00  Homo sapiens
  9g6k-assembly1_Lg  TM=2.804E-01  e=3.020E+00  Toxoplasma gondii

Sequence (205 aa):
MRIRSNATSLNTLRHSDNNLKNVRSSIQKLSSGTKINSAADGPASLIASERLRGQIAGLRQAYSNNENAIAMFQTAEGALSETSNILIRLKQLSVHAANEAVNDDSMLAADQHEVENLLSTLDRIVKTAEFNGRILLDGSMGANGASVGNNIRFVNAETWTEA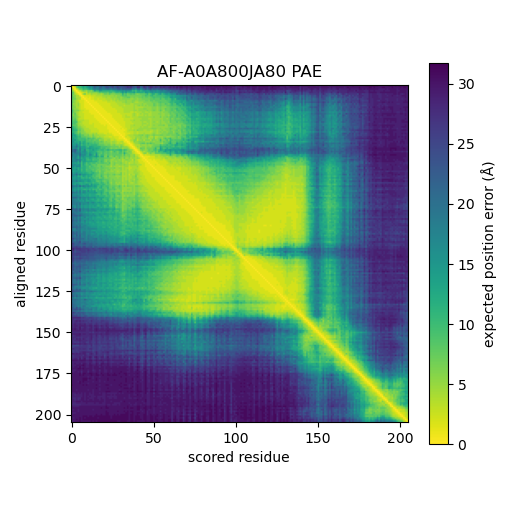SPMEGYAVDITQVATQPHIRGSVPLTVQNIGEGVKILLSEGG

Solvent-accessible surface area (backbone atoms only — not comparable to full-atom values): 12951 Å² total; per-residue (Å²): 137,68,90,89,60,62,65,68,62,53,49,53,50,54,54,49,53,53,49,52,53,51,52,51,51,51,51,52,28,63,76,66,73,34,96,71,86,48,63,88,76,37,51,69,62,46,52,52,49,53,52,49,50,52,49,51,54,51,50,52,50,49,48,55,51,46,54,52,50,50,54,44,48,52,51,50,48,54,50,49,52,53,47,50,55,48,53,52,49,50,50,51,48,52,57,53,64,67,40,67,92,79,57,51,74,70,53,50,52,51,50,51,52,51,48,52,52,50,51,54,48,47,57,46,49,39,69,64,36,57,52,97,90,38,65,67,65,77,61,77,86,48,63,80,72,88,64,89,64,90,96,57,74,71,83,83,53,53,99,82,57,72,81,75,56,97,86,56,77,89,79,79,77,88,66,79,90,70,84,89,80,85,79,76,92,69,84,91,47,81,74,55,60,77,76,59,77,81,82,81,87,79,86,87,131

pLDDT: mean 81.08, std 13.4, range [44.28, 96.19]